Protein AF-C1L650-F1 (afdb_monomer_lite)

Structure (mmCIF, N/CA/C/O backbone):
data_AF-C1L650-F1
#
_entry.id   AF-C1L650-F1
#
loop_
_atom_site.group_PDB
_atom_site.id
_atom_site.type_symbol
_atom_site.label_atom_id
_atom_site.label_alt_id
_atom_site.label_comp_id
_atom_site.label_asym_id
_atom_site.label_entity_id
_atom_site.label_seq_id
_atom_site.pdbx_PDB_ins_code
_atom_site.Cartn_x
_atom_site.Cartn_y
_atom_site.Cartn_z
_atom_site.occupancy
_atom_site.B_iso_or_equiv
_atom_site.auth_seq_id
_atom_site.auth_comp_id
_atom_site.auth_asym_id
_atom_site.auth_atom_id
_atom_site.pdbx_PDB_model_num
ATOM 1 N N . MET A 1 1 ? 51.388 -20.136 22.135 1.00 43.75 1 MET A N 1
ATOM 2 C CA . MET A 1 1 ? 50.782 -19.420 20.993 1.00 43.75 1 MET A CA 1
ATOM 3 C C . MET A 1 1 ? 49.660 -18.563 21.553 1.00 43.75 1 MET A C 1
ATOM 5 O O . MET A 1 1 ? 48.606 -19.102 21.860 1.00 43.75 1 MET A O 1
ATOM 9 N N . SER A 1 2 ? 49.918 -17.281 21.829 1.00 46.81 2 SER A N 1
ATOM 10 C CA . SER A 1 2 ? 48.845 -16.361 22.216 1.00 46.81 2 SER A CA 1
ATOM 11 C C . SER A 1 2 ? 48.055 -16.043 20.956 1.00 46.81 2 SER A C 1
ATOM 13 O O . SER A 1 2 ? 48.602 -15.447 20.030 1.00 46.81 2 SER A O 1
ATOM 15 N N . PHE A 1 3 ? 46.805 -16.489 20.889 1.00 48.66 3 PHE A N 1
ATOM 16 C CA . PHE A 1 3 ? 45.894 -15.999 19.866 1.00 48.66 3 PHE A CA 1
ATOM 17 C C . PHE A 1 3 ? 45.718 -14.501 20.103 1.00 48.66 3 PHE A C 1
ATOM 19 O O . PHE A 1 3 ? 45.296 -14.086 21.181 1.00 48.66 3 PHE A O 1
ATOM 26 N N . ASP A 1 4 ? 46.158 -13.711 19.129 1.00 55.41 4 ASP A N 1
ATOM 27 C CA . ASP A 1 4 ? 46.124 -12.258 19.170 1.00 55.41 4 ASP A CA 1
ATOM 28 C C . ASP A 1 4 ? 44.661 -11.811 19.273 1.00 55.41 4 ASP A C 1
ATOM 30 O O . ASP A 1 4 ? 43.862 -11.989 18.350 1.00 55.41 4 ASP A O 1
ATOM 34 N N . SER A 1 5 ? 44.288 -11.297 20.445 1.00 59.75 5 SER A N 1
ATOM 35 C CA . SER A 1 5 ? 42.928 -10.861 20.759 1.00 59.75 5 SER A CA 1
ATOM 36 C C . SER A 1 5 ? 42.439 -9.772 19.805 1.00 59.75 5 SER A C 1
ATOM 38 O O . SER A 1 5 ? 41.233 -9.650 19.597 1.00 59.75 5 SER A O 1
ATOM 40 N N . SER A 1 6 ? 43.356 -9.031 19.174 1.00 58.75 6 SER A N 1
ATOM 41 C CA . SER A 1 6 ? 43.025 -8.014 18.178 1.00 58.75 6 SER A CA 1
ATOM 42 C C . SER A 1 6 ? 42.403 -8.615 16.914 1.00 58.75 6 SER A C 1
ATOM 44 O O . SER A 1 6 ? 41.398 -8.097 16.432 1.00 58.75 6 SER A O 1
ATOM 46 N N . VAL A 1 7 ? 42.915 -9.752 16.426 1.00 61.75 7 VAL A N 1
ATOM 47 C CA . VAL A 1 7 ? 42.401 -10.438 15.228 1.00 61.75 7 VAL A CA 1
ATOM 48 C C . VAL A 1 7 ? 40.950 -10.865 15.444 1.00 61.75 7 VAL A C 1
ATOM 50 O O . VAL A 1 7 ? 40.111 -10.646 14.577 1.00 61.75 7 VAL A O 1
ATOM 53 N N . ASN A 1 8 ? 40.626 -11.384 16.630 1.00 70.94 8 ASN A N 1
ATOM 54 C CA . ASN A 1 8 ? 39.266 -11.797 16.983 1.00 70.94 8 ASN A CA 1
ATOM 55 C C . ASN A 1 8 ? 38.284 -10.605 16.995 1.00 70.94 8 ASN A C 1
ATOM 57 O O . ASN A 1 8 ? 37.183 -10.695 16.459 1.00 70.94 8 ASN A O 1
ATOM 61 N N . VAL A 1 9 ? 38.716 -9.445 17.503 1.00 74.25 9 VAL A N 1
ATOM 62 C CA . VAL A 1 9 ? 37.899 -8.218 17.501 1.00 74.25 9 VAL A CA 1
ATOM 63 C C . VAL A 1 9 ? 37.612 -7.726 16.078 1.00 74.25 9 VAL A C 1
ATOM 65 O O . VAL A 1 9 ? 36.481 -7.331 15.798 1.00 74.25 9 VAL A O 1
ATOM 68 N N . TYR A 1 10 ? 38.582 -7.790 15.158 1.00 79.50 10 TYR A N 1
ATOM 69 C CA . TYR A 1 10 ? 38.353 -7.412 13.757 1.00 79.50 10 TYR A CA 1
ATOM 70 C C . TYR A 1 10 ? 37.353 -8.332 13.049 1.00 79.50 10 TYR A C 1
ATOM 72 O O . TYR A 1 10 ? 36.520 -7.833 12.296 1.00 79.50 10 TYR A O 1
ATOM 80 N N . TYR A 1 11 ? 37.392 -9.644 13.307 1.00 79.88 11 TYR A N 1
ATOM 81 C CA . TYR A 1 11 ? 36.415 -10.585 12.745 1.00 79.88 11 TYR A CA 1
ATOM 82 C C . TYR A 1 11 ? 34.999 -10.309 13.257 1.00 79.88 11 TYR A C 1
ATOM 84 O O . TYR A 1 11 ? 34.076 -10.197 12.454 1.00 79.88 11 TYR A O 1
ATOM 92 N N . VAL A 1 12 ? 34.835 -10.106 14.567 1.00 81.62 12 VAL A N 1
ATOM 93 C CA . VAL A 1 12 ? 33.528 -9.778 15.161 1.00 81.62 12 VAL A CA 1
ATOM 94 C C . VAL A 1 12 ? 32.996 -8.445 14.624 1.00 81.62 12 VAL A C 1
ATOM 96 O O . VAL A 1 12 ? 31.823 -8.342 14.275 1.00 81.62 12 VAL A O 1
ATOM 99 N N . LEU A 1 13 ? 33.851 -7.424 14.494 1.00 80.38 13 LEU A N 1
ATOM 100 C CA . LEU A 1 13 ? 33.462 -6.143 13.896 1.00 80.38 13 LEU A CA 1
ATOM 101 C C . LEU A 1 13 ? 33.077 -6.286 12.420 1.00 80.38 13 LEU A C 1
ATOM 103 O O . LEU A 1 13 ? 32.102 -5.672 11.995 1.00 80.38 13 LEU A O 1
ATOM 107 N N . ALA A 1 14 ? 33.800 -7.097 11.645 1.00 83.88 14 ALA A N 1
ATOM 108 C CA . ALA A 1 14 ? 33.469 -7.359 10.249 1.00 83.88 14 ALA A CA 1
ATOM 109 C C . ALA A 1 14 ? 32.124 -8.088 10.108 1.00 83.88 14 ALA A C 1
ATOM 111 O O . ALA A 1 14 ? 31.320 -7.691 9.270 1.00 83.88 14 ALA A O 1
ATOM 112 N N . GLU A 1 15 ? 31.833 -9.087 10.947 1.00 85.50 15 GLU A N 1
ATOM 113 C CA . GLU A 1 15 ? 30.530 -9.767 10.963 1.00 85.50 15 GLU A CA 1
ATOM 114 C C . GLU A 1 15 ? 29.395 -8.820 11.353 1.00 85.50 15 GLU A C 1
ATOM 116 O O . GLU A 1 15 ? 28.367 -8.799 10.681 1.00 85.50 15 GLU A O 1
ATOM 121 N N . ILE A 1 16 ? 29.594 -7.971 12.367 1.00 80.19 16 ILE A N 1
ATOM 122 C CA . ILE A 1 16 ? 28.613 -6.946 12.750 1.00 80.19 16 ILE A CA 1
ATOM 123 C C . ILE A 1 16 ? 28.384 -5.964 11.597 1.00 80.19 16 ILE A C 1
ATOM 125 O O . ILE A 1 16 ? 27.239 -5.650 11.288 1.00 80.19 16 ILE A O 1
ATOM 129 N N . ILE A 1 17 ? 29.441 -5.500 10.924 1.00 80.25 17 ILE A N 1
ATOM 130 C CA . ILE A 1 17 ? 29.318 -4.603 9.767 1.00 80.25 17 ILE A CA 1
ATOM 131 C C . ILE A 1 17 ? 28.585 -5.301 8.618 1.00 80.25 17 ILE A C 1
ATOM 133 O O . ILE A 1 17 ? 27.694 -4.700 8.029 1.00 80.25 17 ILE A O 1
ATOM 137 N N . ILE A 1 18 ? 28.895 -6.565 8.322 1.00 74.56 18 ILE A N 1
ATOM 138 C CA . ILE A 1 18 ? 28.200 -7.347 7.290 1.00 74.56 18 ILE A CA 1
ATOM 139 C C . ILE A 1 18 ? 26.725 -7.532 7.660 1.00 74.56 18 ILE A C 1
ATOM 141 O O . ILE A 1 18 ? 25.868 -7.314 6.809 1.00 74.56 18 ILE A O 1
ATOM 145 N N . MET A 1 19 ? 26.407 -7.854 8.915 1.00 66.62 19 MET A N 1
ATOM 146 C CA . MET A 1 19 ? 25.027 -7.959 9.392 1.00 66.62 19 MET A CA 1
ATOM 147 C C . MET A 1 19 ? 24.292 -6.619 9.310 1.00 66.62 19 MET A C 1
ATOM 149 O O . MET A 1 19 ? 23.136 -6.593 8.903 1.00 66.62 19 MET A O 1
ATOM 153 N N . LEU A 1 20 ? 24.945 -5.503 9.647 1.00 61.06 20 LEU A N 1
ATOM 154 C CA . LEU A 1 20 ? 24.367 -4.162 9.528 1.00 61.06 20 LEU A CA 1
ATOM 155 C C . LEU A 1 20 ? 24.168 -3.750 8.063 1.00 61.06 20 LEU A C 1
ATOM 157 O O . LEU A 1 20 ? 23.146 -3.148 7.747 1.00 61.06 20 LEU A O 1
ATOM 161 N N . LEU A 1 21 ? 25.087 -4.111 7.163 1.00 61.69 21 LEU A N 1
ATOM 162 C CA . LEU A 1 21 ? 24.943 -3.902 5.718 1.00 61.69 21 LEU A CA 1
ATOM 163 C C . LEU A 1 21 ? 23.805 -4.756 5.141 1.00 61.69 21 LEU A C 1
ATOM 165 O O . LEU A 1 21 ? 22.991 -4.253 4.374 1.00 61.69 21 LEU A O 1
ATOM 169 N N . GLN A 1 22 ? 23.702 -6.021 5.554 1.00 56.25 22 GLN A N 1
ATOM 170 C CA . GLN A 1 22 ? 22.605 -6.915 5.174 1.00 56.25 22 GLN A CA 1
ATOM 171 C C . GLN A 1 22 ? 21.261 -6.446 5.736 1.00 56.25 22 GLN A C 1
ATOM 173 O O . GLN A 1 22 ? 20.248 -6.576 5.061 1.00 56.25 22 GLN A O 1
ATOM 178 N N . LEU A 1 23 ? 21.240 -5.891 6.951 1.00 55.00 23 LEU A N 1
ATOM 179 C CA . LEU A 1 23 ? 20.04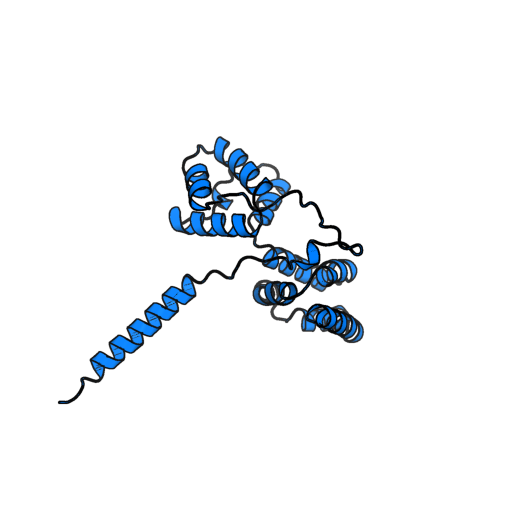4 -5.320 7.569 1.00 55.00 23 LEU A CA 1
ATOM 180 C C . LEU A 1 23 ? 19.620 -4.015 6.883 1.00 55.00 23 LEU A C 1
ATOM 182 O O . LEU A 1 23 ? 18.427 -3.787 6.720 1.00 55.00 23 LEU A O 1
ATOM 186 N N . TYR A 1 24 ? 20.579 -3.187 6.457 1.00 52.66 24 TYR A N 1
ATOM 187 C CA . TYR A 1 24 ? 20.323 -1.968 5.685 1.00 52.66 24 TYR A CA 1
ATOM 188 C C . TYR A 1 24 ? 19.725 -2.271 4.303 1.00 52.66 24 TYR A C 1
ATOM 190 O O . TYR A 1 24 ? 18.843 -1.548 3.851 1.00 52.66 24 TYR A O 1
ATOM 198 N N . ASP A 1 25 ? 20.161 -3.358 3.659 1.00 51.81 25 ASP A N 1
ATOM 199 C CA . ASP A 1 25 ? 19.624 -3.802 2.363 1.00 51.81 25 ASP A CA 1
ATOM 200 C C . ASP A 1 25 ? 18.342 -4.649 2.506 1.00 51.81 25 ASP A C 1
ATOM 202 O O . ASP A 1 25 ? 17.675 -4.957 1.517 1.00 51.81 25 ASP A O 1
ATOM 206 N N . LYS A 1 26 ? 17.961 -5.036 3.736 1.00 52.34 26 LYS A N 1
ATOM 207 C CA . LYS A 1 26 ? 16.772 -5.856 3.984 1.00 52.34 26 LYS A CA 1
ATOM 208 C C . LYS A 1 26 ? 15.519 -4.999 3.841 1.00 52.34 26 LYS A C 1
ATOM 210 O O . LYS A 1 26 ? 15.041 -4.388 4.795 1.00 52.34 26 LYS A O 1
ATOM 215 N N . GLN A 1 27 ? 14.988 -4.984 2.623 1.00 59.47 27 GLN A N 1
ATOM 216 C CA . GLN A 1 27 ? 13.684 -4.419 2.305 1.00 59.47 27 GLN A CA 1
ATOM 217 C C . GLN A 1 27 ? 12.640 -4.965 3.291 1.00 59.47 27 GLN A C 1
ATOM 219 O O . GLN A 1 27 ? 12.578 -6.175 3.534 1.00 59.47 27 GLN A O 1
ATOM 224 N N . THR A 1 28 ? 11.806 -4.091 3.858 1.00 64.50 28 THR A N 1
ATOM 225 C CA . THR A 1 28 ? 10.534 -4.556 4.416 1.00 64.50 28 THR A CA 1
ATOM 226 C C . THR A 1 28 ? 9.784 -5.223 3.269 1.00 64.50 28 THR A C 1
ATOM 228 O O . THR A 1 28 ? 9.637 -4.582 2.223 1.00 64.50 28 THR A O 1
ATOM 231 N N . PRO A 1 29 ? 9.385 -6.501 3.397 1.00 74.69 29 PRO A N 1
ATOM 232 C CA . PRO A 1 29 ? 8.671 -7.167 2.321 1.00 74.69 29 PRO A CA 1
ATOM 233 C C . PRO A 1 29 ? 7.455 -6.314 1.942 1.00 74.69 29 PRO A C 1
ATOM 235 O O . PRO A 1 29 ? 6.821 -5.753 2.842 1.00 74.69 29 PRO A O 1
ATOM 238 N N . PRO A 1 30 ? 7.172 -6.153 0.638 1.00 85.06 30 PRO A N 1
ATOM 239 C CA . PRO A 1 30 ? 6.027 -5.367 0.218 1.00 85.06 30 PRO A CA 1
ATOM 240 C C . PRO A 1 30 ? 4.752 -5.978 0.786 1.00 85.06 30 PRO A C 1
ATOM 242 O O . PRO A 1 30 ? 4.684 -7.194 0.998 1.00 85.06 30 PRO A O 1
ATOM 245 N N . PHE A 1 31 ? 3.744 -5.137 0.986 1.00 92.56 31 PHE A N 1
ATOM 246 C CA . PHE A 1 31 ? 2.465 -5.589 1.499 1.00 92.56 31 PHE A CA 1
ATOM 247 C C . PHE A 1 31 ? 1.893 -6.715 0.627 1.00 92.56 31 PHE A C 1
ATOM 249 O O . PHE A 1 31 ? 1.675 -6.550 -0.579 1.00 92.56 31 PHE A O 1
ATOM 256 N N . SER A 1 32 ? 1.644 -7.864 1.247 1.00 90.94 32 SER A N 1
ATOM 257 C CA . SER A 1 32 ? 1.064 -9.034 0.601 1.00 90.94 32 SER A CA 1
ATOM 258 C C . SER A 1 32 ? -0.360 -9.229 1.082 1.00 90.94 32 SER A C 1
ATOM 260 O O . SER A 1 32 ? -0.595 -9.404 2.281 1.00 90.94 32 SER A O 1
ATOM 262 N N . ARG A 1 33 ? -1.297 -9.268 0.128 1.00 91.75 33 ARG A N 1
ATOM 263 C CA . ARG A 1 33 ? -2.679 -9.642 0.416 1.00 91.75 33 ARG A CA 1
ATOM 264 C C . ARG A 1 33 ? -2.772 -11.121 0.784 1.00 91.75 33 ARG A C 1
ATOM 266 O O . ARG A 1 33 ? -2.095 -11.955 0.178 1.00 91.75 33 ARG A O 1
ATOM 273 N N . SER A 1 34 ? -3.632 -11.450 1.741 1.00 91.06 34 SER A N 1
ATOM 274 C CA . SER A 1 34 ? -3.997 -12.831 2.054 1.00 91.06 34 SER A CA 1
ATOM 275 C C . SER A 1 34 ? -4.690 -13.493 0.861 1.00 91.06 34 SER A C 1
ATOM 277 O O . SER A 1 34 ? -5.515 -12.881 0.182 1.00 91.06 34 SER A O 1
ATOM 279 N N . THR A 1 35 ? -4.403 -14.774 0.627 1.00 88.69 35 THR A N 1
ATOM 280 C CA . THR A 1 35 ? -5.059 -15.563 -0.431 1.00 88.69 35 THR A CA 1
ATOM 281 C C . THR A 1 35 ? -6.547 -15.782 -0.170 1.00 88.69 35 THR A C 1
ATOM 283 O O . THR A 1 35 ? -7.292 -16.054 -1.109 1.00 88.69 35 THR A O 1
ATOM 286 N N . LEU A 1 36 ? -6.994 -15.611 1.078 1.00 87.75 36 LEU A N 1
ATOM 287 C CA . LEU A 1 36 ? -8.403 -15.700 1.463 1.00 87.75 36 LEU A CA 1
ATOM 288 C C . LEU A 1 36 ? -9.257 -14.607 0.809 1.00 87.75 36 LEU A C 1
ATOM 290 O O . LEU A 1 36 ? -10.439 -14.826 0.567 1.00 87.75 36 LEU A O 1
ATOM 294 N N . HIS A 1 37 ? -8.649 -13.480 0.425 1.00 90.69 37 HIS A N 1
ATOM 295 C CA . HIS A 1 37 ? -9.326 -12.424 -0.335 1.00 90.69 37 HIS A CA 1
ATOM 296 C C . HIS A 1 37 ? -9.678 -12.825 -1.762 1.00 90.69 37 HIS A C 1
ATOM 298 O O . HIS A 1 37 ? -10.473 -12.148 -2.403 1.00 90.69 37 HIS A O 1
ATOM 304 N N . ASN A 1 38 ? -9.091 -13.904 -2.283 1.00 91.06 38 ASN A N 1
ATOM 305 C CA . ASN A 1 38 ? -9.268 -14.286 -3.679 1.00 91.06 38 ASN A CA 1
ATOM 306 C C . ASN A 1 38 ? -10.547 -15.087 -3.920 1.00 91.06 38 ASN A C 1
ATOM 308 O O . ASN A 1 38 ? -10.845 -15.363 -5.074 1.00 91.06 38 ASN A O 1
ATOM 312 N N . ILE A 1 39 ? -11.282 -15.489 -2.880 1.00 91.88 39 ILE A N 1
ATOM 313 C CA . ILE A 1 39 ? -12.421 -16.404 -2.993 1.00 91.88 39 ILE A CA 1
ATOM 314 C C . ILE A 1 39 ? -13.641 -15.786 -2.303 1.00 91.88 39 ILE A C 1
ATOM 316 O O . ILE A 1 39 ? -13.536 -15.220 -1.217 1.00 91.88 39 ILE A O 1
ATOM 320 N N . ASN A 1 40 ? -14.811 -15.884 -2.930 1.00 91.19 40 ASN A N 1
ATOM 321 C CA . ASN A 1 40 ? -16.068 -15.435 -2.338 1.00 91.19 40 ASN A CA 1
ATOM 322 C C . ASN A 1 40 ? -16.698 -16.506 -1.422 1.00 91.19 40 ASN A C 1
ATOM 324 O O . ASN A 1 40 ? -16.197 -17.620 -1.274 1.00 91.19 40 ASN A O 1
ATOM 328 N N . THR A 1 41 ? -17.851 -16.200 -0.825 1.00 90.12 41 THR A N 1
ATOM 329 C CA . THR A 1 41 ? -18.555 -17.118 0.091 1.00 90.12 41 THR A CA 1
ATOM 330 C C . THR A 1 41 ? -19.048 -18.415 -0.560 1.00 90.12 41 THR A C 1
ATOM 332 O O . THR A 1 41 ? -19.382 -19.360 0.146 1.00 90.12 41 THR A O 1
ATOM 335 N N . GLU A 1 42 ? -19.112 -18.469 -1.890 1.00 94.19 42 GLU A N 1
ATOM 336 C CA . GLU A 1 42 ? -19.530 -19.642 -2.666 1.00 94.19 42 GLU A CA 1
ATOM 337 C C . GLU A 1 42 ? -18.335 -20.483 -3.145 1.00 94.19 42 GLU A C 1
ATOM 339 O O . GLU A 1 42 ? -18.520 -21.497 -3.817 1.00 94.19 42 GLU A O 1
ATOM 344 N N . GLY A 1 43 ? -17.103 -20.086 -2.810 1.00 91.75 43 GLY A N 1
ATOM 345 C CA . GLY A 1 43 ? -15.895 -20.765 -3.278 1.00 91.75 43 GLY A CA 1
ATOM 346 C C . GLY A 1 43 ? -15.445 -20.344 -4.682 1.00 91.75 43 GLY A C 1
ATOM 347 O O . GLY A 1 43 ? -14.555 -20.978 -5.249 1.00 91.75 43 GLY A O 1
ATOM 348 N N . ILE A 1 44 ? -16.037 -19.295 -5.259 1.00 94.38 44 ILE A N 1
ATOM 349 C CA . ILE A 1 44 ? -15.688 -18.786 -6.590 1.00 94.38 44 ILE A CA 1
ATOM 350 C C . ILE A 1 44 ? -14.537 -17.787 -6.461 1.00 94.38 44 ILE A C 1
ATOM 352 O O . ILE A 1 44 ? -14.572 -16.896 -5.611 1.00 94.38 44 ILE A O 1
ATOM 356 N N . LEU A 1 45 ? -13.523 -17.933 -7.319 1.00 94.12 45 LEU A N 1
ATOM 357 C CA . LEU A 1 45 ? -12.396 -17.007 -7.384 1.00 94.12 45 LEU A CA 1
ATOM 358 C C . LEU A 1 45 ? -12.845 -15.640 -7.914 1.00 94.12 45 LEU A C 1
ATOM 360 O O . LEU A 1 45 ? -13.516 -15.559 -8.942 1.00 94.12 45 LEU A O 1
ATOM 364 N N . TYR A 1 46 ? -12.436 -14.570 -7.241 1.00 93.00 46 TYR A N 1
ATOM 365 C CA . TYR A 1 46 ? -12.562 -13.219 -7.769 1.00 93.00 46 TYR A CA 1
ATOM 366 C C . TYR A 1 46 ? -11.621 -13.010 -8.960 1.00 93.00 46 TYR A C 1
ATOM 368 O O . TYR A 1 46 ? -10.523 -13.565 -9.013 1.00 93.00 46 TYR A O 1
ATOM 376 N N . GLU A 1 47 ? -12.045 -12.158 -9.893 1.00 93.44 47 GLU A N 1
ATOM 377 C CA . GLU A 1 47 ? -11.267 -11.765 -11.068 1.00 93.44 47 GLU A CA 1
ATOM 378 C C . GLU A 1 47 ? -10.674 -10.359 -10.861 1.00 93.44 47 GLU A C 1
ATOM 380 O O . GLU A 1 47 ? -11.345 -9.355 -11.117 1.00 93.44 47 GLU A O 1
ATOM 385 N N . PRO A 1 48 ? -9.432 -10.244 -10.357 1.00 92.12 48 PRO A N 1
ATOM 386 C CA . PRO A 1 48 ? -8.774 -8.951 -10.209 1.00 92.12 48 PRO A CA 1
ATOM 387 C C . PRO A 1 48 ? -8.446 -8.330 -11.573 1.00 92.12 48 PRO A C 1
ATOM 389 O O . PRO A 1 48 ? -8.076 -9.014 -12.526 1.00 92.12 48 PRO A O 1
ATOM 392 N N . THR A 1 49 ? -8.510 -7.001 -11.650 1.00 93.00 49 THR A N 1
ATOM 393 C CA . THR A 1 49 ? -8.173 -6.242 -12.868 1.00 93.00 49 THR A CA 1
ATOM 394 C C . THR A 1 49 ? -6.669 -6.082 -13.083 1.00 93.00 49 THR A C 1
ATOM 396 O O . THR A 1 49 ? -6.226 -5.860 -14.207 1.00 93.00 49 THR A O 1
ATOM 399 N N . VAL A 1 50 ? -5.880 -6.206 -12.013 1.00 92.81 50 VAL A N 1
ATOM 400 C CA . VAL A 1 50 ? -4.416 -6.173 -12.041 1.00 92.81 50 VAL A CA 1
ATOM 401 C C . VAL A 1 50 ? -3.901 -7.451 -11.395 1.00 92.81 50 VAL A C 1
ATOM 403 O O . VAL A 1 50 ? -4.148 -7.706 -10.218 1.00 92.81 50 VAL A O 1
ATOM 406 N N . VAL A 1 51 ? -3.167 -8.240 -12.171 1.00 91.31 51 VAL A N 1
ATOM 407 C CA . VAL A 1 51 ? -2.530 -9.491 -11.743 1.00 91.31 51 VAL A CA 1
ATOM 408 C C . VAL A 1 51 ? -1.026 -9.402 -11.942 1.00 91.31 51 VAL A C 1
ATOM 410 O O . VAL A 1 51 ? -0.549 -8.587 -12.732 1.00 91.31 51 VAL A O 1
ATOM 413 N N . SER A 1 52 ? -0.275 -10.253 -11.241 1.00 90.19 52 SER A N 1
ATOM 414 C CA . SER A 1 52 ? 1.165 -10.380 -11.464 1.00 90.19 52 SER A CA 1
ATOM 415 C C . SER A 1 52 ? 1.456 -10.668 -12.935 1.00 90.19 52 SER A C 1
ATOM 417 O O . SER A 1 52 ? 0.841 -11.544 -13.550 1.00 90.19 52 SER A O 1
ATOM 419 N N . SER A 1 53 ? 2.400 -9.924 -13.502 1.00 87.56 53 SER A N 1
ATOM 420 C CA . SER A 1 53 ? 2.750 -10.033 -14.915 1.00 87.56 53 SER A CA 1
ATOM 421 C C . SER A 1 53 ? 3.634 -11.268 -15.148 1.00 87.56 53 SER A C 1
ATOM 423 O O . SER A 1 53 ? 4.687 -11.393 -14.513 1.00 87.56 53 SER A O 1
ATOM 425 N N . PRO A 1 54 ? 3.274 -12.186 -16.067 1.00 89.50 54 PRO A N 1
ATOM 426 C CA . PRO A 1 54 ? 4.126 -13.327 -16.389 1.00 89.50 54 PRO A CA 1
ATOM 427 C C . PRO A 1 54 ? 5.511 -12.869 -16.859 1.00 89.50 54 PRO A C 1
ATOM 429 O O . PRO A 1 54 ? 5.628 -12.079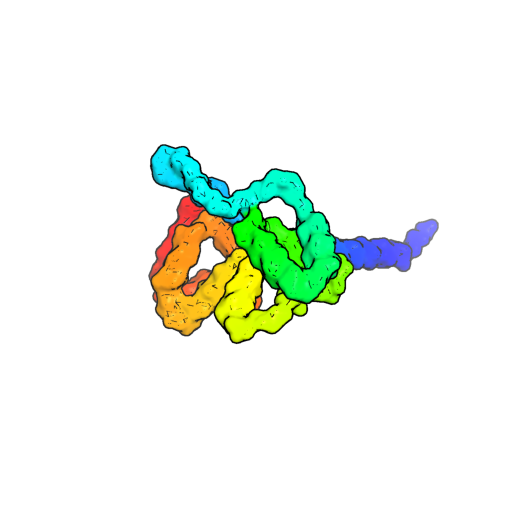 -17.794 1.00 89.50 54 PRO A O 1
ATOM 432 N N . GLY A 1 55 ? 6.569 -13.365 -16.212 1.00 88.81 55 GLY A N 1
ATOM 433 C CA . GLY A 1 55 ? 7.945 -12.982 -16.544 1.00 88.81 55 GLY A CA 1
ATOM 434 C C . GLY A 1 55 ? 8.323 -11.553 -16.140 1.00 88.81 55 GLY A C 1
ATOM 435 O O . GLY A 1 55 ? 9.220 -10.970 -16.749 1.00 88.81 55 GLY A O 1
ATOM 436 N N . PHE A 1 56 ? 7.645 -10.978 -15.141 1.00 92.19 56 PHE A N 1
ATOM 437 C CA . PHE A 1 56 ? 8.009 -9.686 -14.565 1.00 92.19 56 PHE A CA 1
ATOM 438 C C . PHE A 1 56 ? 9.499 -9.615 -14.180 1.00 92.19 56 PHE A C 1
ATOM 440 O O . PHE A 1 56 ? 10.037 -10.510 -13.530 1.00 92.19 56 PHE A O 1
ATOM 447 N N . SER A 1 57 ? 10.144 -8.509 -14.557 1.00 93.25 57 SER A N 1
ATOM 448 C CA . SER A 1 57 ? 11.465 -8.094 -14.079 1.00 93.25 57 SER A CA 1
ATOM 449 C C . SER A 1 57 ? 11.415 -6.593 -13.841 1.00 93.25 57 SER A C 1
ATOM 451 O O . SER A 1 57 ? 11.166 -5.810 -14.764 1.00 93.25 57 SER A O 1
ATOM 453 N N . SER A 1 58 ? 11.658 -6.195 -12.597 1.00 92.75 58 SER A N 1
ATOM 454 C CA . SER A 1 58 ? 11.700 -4.788 -12.219 1.00 92.75 58 SER A CA 1
ATOM 455 C C . SER A 1 58 ? 12.874 -4.073 -12.880 1.00 92.75 58 SER A C 1
ATOM 457 O O . SER A 1 58 ? 12.736 -2.909 -13.236 1.00 92.75 58 SER A O 1
ATOM 459 N N . GLU A 1 59 ? 13.992 -4.755 -13.138 1.00 92.31 59 GLU A N 1
ATOM 460 C CA . GLU A 1 59 ? 15.137 -4.194 -13.862 1.00 92.31 59 GLU A CA 1
ATOM 461 C C . GLU A 1 59 ? 14.732 -3.731 -15.264 1.00 92.31 59 GLU A C 1
ATOM 463 O O . GLU A 1 59 ? 15.058 -2.611 -15.656 1.00 92.31 59 GLU A O 1
ATOM 468 N N . ASN A 1 60 ? 13.974 -4.548 -16.003 1.00 92.25 60 ASN A N 1
ATOM 469 C CA . ASN A 1 60 ? 13.512 -4.192 -17.345 1.00 92.25 60 ASN A CA 1
ATOM 470 C C . ASN A 1 60 ? 12.640 -2.931 -17.340 1.00 92.25 60 ASN A C 1
ATOM 472 O O . ASN A 1 60 ? 12.812 -2.065 -18.202 1.00 92.25 60 ASN A O 1
ATOM 476 N N . ASP A 1 61 ? 11.712 -2.820 -16.389 1.00 92.69 61 ASP A N 1
ATOM 477 C CA . ASP A 1 61 ? 10.860 -1.635 -16.261 1.00 92.69 61 ASP A CA 1
ATOM 478 C C . ASP A 1 61 ? 11.688 -0.409 -15.832 1.00 92.69 61 ASP A C 1
ATOM 480 O O . ASP A 1 61 ? 11.559 0.660 -16.431 1.00 92.69 61 ASP A O 1
ATOM 484 N N . VAL A 1 62 ? 12.621 -0.569 -14.888 1.00 93.25 62 VAL A N 1
ATOM 485 C CA . VAL A 1 62 ? 13.522 0.501 -14.430 1.00 93.25 62 VAL A CA 1
ATOM 486 C C . VAL A 1 62 ? 14.415 1.024 -15.559 1.00 93.25 62 VAL A C 1
ATOM 488 O O . VAL A 1 62 ? 14.505 2.239 -15.744 1.00 93.25 62 VAL A O 1
ATOM 491 N N . TYR A 1 63 ? 15.031 0.145 -16.356 1.00 91.00 63 TYR A N 1
ATOM 492 C CA . TYR A 1 63 ? 15.858 0.552 -17.498 1.00 91.00 63 TYR A CA 1
ATOM 493 C C . TYR A 1 63 ? 15.048 1.274 -18.575 1.00 91.00 63 TYR A C 1
ATOM 495 O O . TYR A 1 63 ? 15.528 2.257 -19.143 1.00 91.00 63 TYR A O 1
ATOM 503 N N . LYS A 1 64 ? 13.821 0.814 -18.851 1.00 89.44 64 LYS A N 1
ATOM 504 C CA . LYS A 1 64 ? 12.927 1.480 -19.808 1.00 89.44 64 LYS A CA 1
ATOM 505 C C . LYS A 1 64 ? 12.587 2.892 -19.342 1.00 89.44 64 LYS A C 1
ATOM 507 O O . LYS A 1 64 ? 12.780 3.829 -20.106 1.00 89.44 64 LYS A O 1
ATOM 512 N N . ILE A 1 65 ? 12.148 3.048 -18.092 1.00 90.31 65 ILE A N 1
ATOM 513 C CA . ILE A 1 65 ? 11.772 4.356 -17.532 1.00 90.31 65 ILE A CA 1
ATOM 514 C C . ILE A 1 65 ? 12.989 5.291 -17.462 1.00 90.31 65 ILE A C 1
ATOM 516 O O . ILE A 1 65 ? 12.903 6.461 -17.831 1.00 90.31 65 ILE A O 1
ATOM 520 N N . GLY A 1 66 ? 14.145 4.789 -17.022 1.00 87.62 66 GLY A N 1
ATOM 521 C CA . GLY A 1 66 ? 15.343 5.605 -16.828 1.00 87.62 66 GLY A CA 1
ATOM 522 C C . GLY A 1 66 ? 15.908 6.217 -18.113 1.00 87.62 66 GLY A C 1
ATOM 523 O O . GLY A 1 66 ? 16.407 7.344 -18.074 1.00 87.62 66 GLY A O 1
ATOM 524 N N . ASN A 1 67 ? 15.782 5.511 -19.242 1.00 86.75 67 ASN A N 1
ATOM 525 C CA . ASN A 1 67 ? 16.366 5.895 -20.533 1.00 86.75 67 ASN A CA 1
ATOM 526 C C . ASN A 1 67 ? 15.434 6.716 -21.447 1.00 86.75 67 ASN A C 1
ATOM 528 O O . ASN A 1 67 ? 15.854 7.110 -22.533 1.00 86.75 67 ASN A O 1
ATOM 532 N N . MET A 1 68 ? 14.187 6.965 -21.043 1.00 87.31 68 MET A N 1
ATOM 533 C CA . MET A 1 68 ? 13.212 7.732 -21.832 1.00 87.31 68 MET A CA 1
ATOM 534 C C . MET A 1 68 ? 13.416 9.249 -21.731 1.00 87.31 68 MET A C 1
ATOM 536 O O . MET A 1 68 ? 14.031 9.753 -20.784 1.00 87.31 68 MET A O 1
ATOM 540 N N . THR A 1 69 ? 12.866 9.994 -22.695 1.00 81.75 69 THR A N 1
ATOM 541 C CA . THR A 1 69 ? 12.757 11.455 -22.585 1.00 81.75 69 THR A CA 1
ATOM 542 C C . THR A 1 69 ? 11.734 11.845 -21.518 1.00 81.75 69 THR A C 1
ATOM 544 O O . THR A 1 69 ? 10.934 11.032 -21.062 1.00 81.75 69 THR A O 1
ATOM 547 N N . ARG A 1 70 ? 11.761 13.109 -21.091 1.00 76.38 70 ARG A N 1
ATOM 548 C CA . ARG A 1 70 ? 10.919 13.602 -19.997 1.00 76.38 70 ARG A CA 1
ATOM 549 C C . ARG A 1 70 ? 9.416 13.373 -20.237 1.00 76.38 70 ARG A C 1
ATOM 551 O O . ARG A 1 70 ? 8.745 12.885 -19.335 1.00 76.38 70 ARG A O 1
ATOM 558 N N . ASP A 1 71 ? 8.918 13.663 -21.438 1.00 75.06 71 ASP A N 1
ATOM 559 C CA . ASP A 1 71 ? 7.490 13.523 -21.763 1.00 75.06 71 ASP A CA 1
ATOM 560 C C . ASP A 1 71 ? 7.066 12.046 -21.846 1.00 75.06 71 ASP A C 1
ATOM 562 O O . ASP A 1 71 ? 6.037 11.660 -21.298 1.00 75.06 71 ASP A O 1
ATOM 566 N N . GLU A 1 72 ? 7.910 11.187 -22.426 1.00 82.62 72 GLU A N 1
ATOM 567 C CA . GLU A 1 72 ? 7.668 9.738 -22.524 1.00 82.62 72 GLU A CA 1
ATOM 568 C C . GLU A 1 72 ? 7.632 9.047 -21.151 1.00 82.62 72 GLU A C 1
ATOM 570 O O . GLU A 1 72 ? 6.917 8.058 -20.965 1.00 82.62 72 GLU A O 1
ATOM 575 N N . LYS A 1 73 ? 8.386 9.563 -20.170 1.00 83.75 73 LYS A N 1
ATOM 576 C CA . LYS A 1 73 ? 8.431 8.988 -18.819 1.00 83.75 73 LYS A CA 1
ATOM 577 C C . LYS A 1 73 ? 7.091 9.055 -18.106 1.00 83.75 73 LYS A C 1
ATOM 579 O O . LYS A 1 73 ? 6.761 8.100 -17.410 1.00 83.75 73 LYS A O 1
ATOM 584 N N . ASN A 1 74 ? 6.333 10.140 -18.256 1.00 80.25 74 ASN A N 1
ATOM 585 C CA . ASN A 1 74 ? 5.048 10.289 -17.571 1.00 80.25 74 ASN A CA 1
ATOM 586 C C . ASN A 1 74 ? 4.050 9.220 -18.038 1.00 80.25 74 ASN A C 1
ATOM 588 O O . ASN A 1 74 ? 3.491 8.497 -17.209 1.00 80.25 74 ASN A O 1
ATOM 592 N N . ASP A 1 75 ? 3.891 9.075 -19.354 1.00 83.06 75 ASP A N 1
ATOM 593 C CA . ASP A 1 75 ? 2.998 8.076 -19.946 1.00 83.06 75 ASP A CA 1
ATOM 594 C C . ASP A 1 75 ? 3.458 6.659 -19.604 1.00 83.06 75 ASP A C 1
ATOM 596 O O . ASP A 1 75 ? 2.653 5.819 -19.189 1.00 83.06 75 ASP A O 1
ATOM 600 N N . LYS A 1 76 ? 4.770 6.395 -19.698 1.00 86.69 76 LYS A N 1
ATOM 601 C CA . LYS A 1 76 ? 5.297 5.068 -19.385 1.00 86.69 76 LYS A CA 1
ATOM 602 C C . LYS A 1 76 ? 5.154 4.714 -17.913 1.00 86.69 76 LYS A C 1
ATOM 604 O O . LYS A 1 76 ? 4.821 3.574 -17.588 1.00 86.69 76 LYS A O 1
ATOM 609 N N . LEU A 1 77 ? 5.413 5.667 -17.021 1.00 87.94 77 LEU A N 1
ATOM 610 C CA . LEU A 1 77 ? 5.236 5.460 -15.593 1.00 87.94 77 LEU A CA 1
ATOM 611 C C . LEU A 1 77 ? 3.772 5.136 -15.306 1.00 87.94 77 LEU A C 1
ATOM 613 O O . LEU A 1 77 ? 3.508 4.145 -14.638 1.00 87.94 77 LEU A O 1
ATOM 617 N N . LEU A 1 78 ? 2.825 5.891 -15.865 1.00 88.12 78 LEU A N 1
ATOM 618 C CA . LEU A 1 78 ? 1.402 5.617 -15.680 1.00 88.12 78 LEU A CA 1
ATOM 619 C C . LEU A 1 78 ? 1.007 4.222 -16.196 1.00 88.12 78 LEU A C 1
ATOM 621 O O . LEU A 1 78 ? 0.324 3.487 -15.486 1.00 88.12 78 LEU A O 1
ATOM 625 N N . GLU A 1 79 ? 1.489 3.816 -17.374 1.00 89.44 79 GLU A N 1
ATOM 626 C CA . GLU A 1 79 ? 1.280 2.465 -17.916 1.00 89.44 79 GLU A CA 1
ATOM 627 C C . GLU A 1 79 ? 1.778 1.381 -16.944 1.00 89.44 79 GLU A C 1
ATOM 629 O O . GLU A 1 79 ? 1.076 0.404 -16.670 1.00 89.44 79 GLU A O 1
ATOM 634 N N . VAL A 1 80 ? 2.975 1.563 -16.380 1.00 90.12 80 VAL A N 1
ATOM 635 C CA . VAL A 1 80 ? 3.556 0.643 -15.394 1.00 90.12 80 VAL A CA 1
ATOM 636 C C . VAL A 1 80 ? 2.728 0.626 -14.107 1.00 90.12 80 VAL A C 1
ATOM 638 O O . VAL A 1 80 ? 2.416 -0.447 -13.598 1.00 90.12 80 VAL A O 1
ATOM 641 N N . LEU A 1 81 ? 2.308 1.784 -13.592 1.00 90.38 81 LEU A N 1
ATOM 642 C CA . LEU A 1 81 ? 1.507 1.863 -12.366 1.00 90.38 81 LEU A CA 1
ATOM 643 C C . LEU A 1 81 ? 0.157 1.156 -12.507 1.00 90.38 81 LEU A C 1
ATOM 645 O O . LEU A 1 81 ? -0.271 0.476 -11.576 1.00 90.38 81 LEU A O 1
ATOM 649 N N . LEU A 1 82 ? -0.493 1.301 -13.663 1.00 92.19 82 LEU A N 1
ATOM 650 C CA . LEU A 1 82 ? -1.816 0.735 -13.931 1.00 92.19 82 LEU A CA 1
ATOM 651 C C . LEU A 1 82 ? -1.787 -0.758 -14.296 1.00 92.19 82 LEU A C 1
ATOM 653 O O . LEU A 1 82 ? -2.835 -1.395 -14.281 1.00 92.19 82 LEU A O 1
ATOM 657 N N . SER A 1 83 ? -0.616 -1.324 -14.610 1.00 92.69 83 SER A N 1
ATOM 658 C CA . SER A 1 83 ? -0.474 -2.722 -15.060 1.00 92.69 83 SER A CA 1
ATOM 659 C C . SER A 1 83 ? 0.371 -3.612 -14.145 1.00 92.69 83 SER A C 1
ATOM 661 O O . SER A 1 83 ? 0.561 -4.790 -14.445 1.00 92.69 83 SER A O 1
ATOM 663 N N . ARG A 1 84 ? 0.903 -3.072 -13.045 1.00 94.50 84 ARG A N 1
ATOM 664 C CA . ARG A 1 84 ? 1.714 -3.813 -12.070 1.00 94.50 84 ARG A CA 1
ATOM 665 C C . ARG A 1 84 ? 1.023 -3.856 -10.721 1.00 94.50 84 ARG A C 1
ATOM 667 O O . ARG A 1 84 ? 0.458 -2.857 -10.273 1.00 94.50 84 ARG A O 1
ATOM 674 N N . THR A 1 85 ? 1.120 -4.990 -10.043 1.00 94.94 85 THR A N 1
ATOM 675 C CA . THR A 1 85 ? 0.698 -5.153 -8.644 1.00 94.94 85 THR A CA 1
ATOM 676 C C . THR A 1 85 ? 1.519 -4.250 -7.715 1.00 94.94 85 THR A C 1
ATOM 678 O O . THR A 1 85 ? 2.622 -3.829 -8.063 1.00 94.94 85 THR A O 1
ATOM 681 N N . ASN A 1 86 ? 1.022 -3.945 -6.509 1.00 94.94 86 ASN A N 1
ATOM 682 C CA . ASN A 1 86 ? 1.773 -3.096 -5.574 1.00 94.94 86 ASN A CA 1
ATOM 683 C C . ASN A 1 86 ? 3.154 -3.686 -5.237 1.00 94.94 86 ASN A C 1
ATOM 685 O O . ASN A 1 86 ? 4.132 -2.947 -5.264 1.00 94.94 86 ASN A O 1
ATOM 689 N N . ALA A 1 87 ? 3.253 -5.006 -5.042 1.00 93.00 87 ALA A N 1
ATOM 690 C CA . ALA A 1 87 ? 4.522 -5.690 -4.796 1.00 93.00 87 ALA A CA 1
ATOM 691 C C . ALA A 1 87 ? 5.532 -5.511 -5.946 1.00 93.00 87 ALA A C 1
ATOM 693 O O . ALA A 1 87 ? 6.696 -5.179 -5.714 1.00 93.00 87 ALA A O 1
ATOM 694 N N . GLU A 1 88 ? 5.087 -5.652 -7.197 1.00 95.25 88 GLU A N 1
ATOM 695 C CA . GLU A 1 88 ? 5.923 -5.389 -8.376 1.00 95.25 88 GLU A CA 1
ATOM 696 C C . GLU A 1 88 ? 6.352 -3.914 -8.441 1.00 95.25 88 GLU A C 1
ATOM 698 O O . GLU A 1 88 ? 7.520 -3.617 -8.704 1.00 95.25 88 GLU A O 1
ATOM 703 N N . ARG A 1 89 ? 5.445 -2.977 -8.130 1.00 95.50 89 ARG A N 1
ATOM 704 C CA . ARG A 1 89 ? 5.765 -1.540 -8.068 1.00 95.50 89 ARG A CA 1
ATOM 705 C C . ARG A 1 89 ? 6.788 -1.225 -6.978 1.00 95.50 89 ARG A C 1
ATOM 707 O O . ARG A 1 89 ? 7.699 -0.447 -7.241 1.00 95.50 89 ARG A O 1
ATOM 714 N N . GLN A 1 90 ? 6.712 -1.864 -5.811 1.00 94.88 90 GLN A N 1
ATOM 715 C CA . GLN A 1 90 ? 7.723 -1.706 -4.760 1.00 94.88 90 GLN A CA 1
ATOM 716 C C . GLN A 1 90 ? 9.097 -2.231 -5.198 1.00 94.88 90 GLN A C 1
ATOM 718 O O . GLN A 1 90 ? 10.116 -1.596 -4.918 1.00 94.88 90 GLN A O 1
ATOM 723 N N . SER A 1 91 ? 9.144 -3.340 -5.947 1.00 93.56 91 SER A N 1
ATOM 724 C CA . SER A 1 91 ? 10.395 -3.827 -6.545 1.00 93.56 91 SER A CA 1
ATOM 725 C C . SER A 1 91 ? 10.971 -2.824 -7.556 1.00 93.56 91 SER A C 1
ATOM 727 O O . SER A 1 91 ? 12.169 -2.544 -7.528 1.00 93.56 91 SER A O 1
ATOM 729 N N . ILE A 1 92 ? 10.124 -2.214 -8.396 1.00 94.00 92 ILE A N 1
ATOM 730 C CA . ILE A 1 92 ? 10.531 -1.150 -9.332 1.00 94.00 92 ILE A CA 1
ATOM 731 C C . ILE A 1 92 ? 11.064 0.072 -8.580 1.00 94.00 92 ILE A C 1
ATOM 733 O O . ILE A 1 92 ? 12.147 0.546 -8.909 1.00 94.00 92 ILE A O 1
ATOM 737 N N . VAL A 1 93 ? 10.347 0.574 -7.569 1.00 93.19 93 VAL A N 1
ATOM 738 C CA . VAL A 1 93 ? 10.766 1.736 -6.763 1.00 93.19 93 VAL A CA 1
ATOM 739 C C . VAL A 1 93 ? 12.143 1.501 -6.144 1.00 93.19 93 VAL A C 1
ATOM 741 O O . VAL A 1 93 ? 13.025 2.355 -6.265 1.00 93.19 93 VAL A O 1
ATOM 744 N N . HIS A 1 94 ? 12.347 0.330 -5.536 1.00 91.62 94 HIS A N 1
ATOM 745 C CA . HIS A 1 94 ? 13.620 -0.042 -4.927 1.00 91.62 94 HIS A CA 1
ATOM 746 C C . HIS A 1 94 ? 14.749 -0.115 -5.963 1.00 91.62 94 HIS A C 1
ATOM 748 O O . HIS A 1 94 ? 15.781 0.543 -5.806 1.00 91.62 94 HIS A O 1
ATOM 754 N N . ASN A 1 95 ? 14.544 -0.855 -7.056 1.00 92.94 95 ASN A N 1
ATOM 755 C CA . ASN A 1 95 ? 15.559 -1.010 -8.095 1.00 92.94 95 ASN A CA 1
ATOM 756 C C . ASN A 1 95 ? 15.872 0.313 -8.807 1.00 92.94 95 ASN A C 1
ATOM 758 O O . ASN A 1 95 ? 17.030 0.564 -9.143 1.00 92.94 95 ASN A O 1
ATOM 762 N N . TYR A 1 96 ? 14.884 1.195 -8.976 1.00 92.69 96 TYR A N 1
ATOM 763 C CA . TYR A 1 96 ? 15.098 2.534 -9.521 1.00 92.69 96 TYR A CA 1
ATOM 764 C C . TYR A 1 96 ? 16.007 3.368 -8.619 1.00 92.69 96 TYR A C 1
ATOM 766 O O . TYR A 1 96 ? 16.996 3.935 -9.089 1.00 92.69 96 TYR A O 1
ATOM 774 N N . GLN A 1 97 ? 15.711 3.397 -7.315 1.00 90.69 97 GLN A N 1
ATOM 775 C CA . GLN A 1 97 ? 16.531 4.099 -6.331 1.00 90.69 97 GLN A CA 1
ATOM 776 C C . GLN A 1 97 ? 17.957 3.539 -6.304 1.00 90.69 97 GLN A C 1
ATOM 778 O O . GLN A 1 97 ? 18.909 4.313 -6.264 1.00 90.69 97 GLN A O 1
ATOM 783 N N . LYS A 1 98 ? 18.119 2.215 -6.376 1.00 90.38 98 LYS A N 1
ATOM 784 C CA . LYS A 1 98 ? 19.427 1.550 -6.387 1.00 90.38 98 LYS A CA 1
ATOM 785 C C . LYS A 1 98 ? 20.247 1.871 -7.640 1.00 90.38 98 LYS A C 1
ATOM 787 O O . LYS A 1 98 ? 21.440 2.136 -7.529 1.00 90.38 98 LYS A O 1
ATOM 792 N N . LEU A 1 99 ? 19.623 1.857 -8.821 1.00 92.12 99 LEU A N 1
ATOM 793 C CA . LEU A 1 99 ? 20.314 2.054 -10.101 1.00 92.12 99 LEU A CA 1
ATOM 794 C C . LEU A 1 99 ? 20.611 3.527 -10.412 1.00 92.12 99 LEU A C 1
ATOM 796 O O . LEU A 1 99 ? 21.678 3.831 -10.941 1.00 92.12 99 LEU A O 1
ATOM 800 N N . PHE A 1 100 ? 19.696 4.442 -10.082 1.00 89.12 100 PHE A N 1
ATOM 801 C CA . PHE A 1 100 ? 19.815 5.862 -10.436 1.00 89.12 100 PHE A CA 1
ATOM 802 C C . PHE A 1 100 ? 20.113 6.784 -9.248 1.00 89.12 100 PHE A C 1
ATOM 804 O O . PHE A 1 100 ? 20.273 7.990 -9.445 1.00 89.12 100 PHE A O 1
ATOM 811 N N . ASN A 1 101 ? 20.179 6.243 -8.027 1.00 89.81 101 ASN A N 1
ATOM 812 C CA . ASN A 1 101 ? 20.389 6.985 -6.780 1.00 89.81 101 ASN A CA 1
ATOM 813 C C . ASN A 1 101 ? 19.416 8.166 -6.590 1.00 89.81 101 ASN A C 1
ATOM 815 O O . ASN A 1 101 ? 19.776 9.224 -6.071 1.00 89.81 101 ASN A O 1
ATOM 819 N N . LYS A 1 102 ? 18.171 8.005 -7.049 1.00 88.25 102 LYS A N 1
ATOM 820 C CA . LYS A 1 102 ? 17.113 9.013 -6.939 1.00 88.25 102 LYS A CA 1
ATOM 821 C C . LYS A 1 102 ? 15.734 8.367 -6.949 1.00 88.25 102 LYS A C 1
ATOM 823 O O . LYS A 1 102 ? 15.541 7.319 -7.562 1.00 88.25 102 LYS A O 1
ATOM 828 N N . SER A 1 103 ? 14.769 9.040 -6.325 1.00 88.88 103 SER A N 1
ATOM 829 C CA . SER A 1 103 ? 13.388 8.567 -6.297 1.00 88.88 103 SER A CA 1
ATOM 830 C C . SER A 1 103 ? 12.762 8.664 -7.685 1.00 88.88 103 SER A C 1
ATOM 832 O O . SER A 1 103 ? 12.846 9.709 -8.335 1.00 88.88 103 SER A O 1
ATOM 834 N N . ILE A 1 104 ? 12.071 7.602 -8.103 1.00 89.31 104 ILE A N 1
ATOM 835 C CA . ILE A 1 104 ? 11.287 7.585 -9.344 1.00 89.31 104 ILE A CA 1
ATOM 836 C C . ILE A 1 104 ? 10.189 8.663 -9.351 1.00 89.31 104 ILE A C 1
ATOM 838 O O . ILE A 1 104 ? 9.831 9.167 -10.409 1.00 89.31 104 ILE A O 1
ATOM 842 N N . LEU A 1 105 ? 9.717 9.108 -8.179 1.00 85.31 105 LEU A N 1
ATOM 843 C CA . LEU A 1 105 ? 8.738 10.194 -8.061 1.00 85.31 105 LEU A CA 1
ATOM 844 C C . LEU A 1 105 ? 9.276 11.532 -8.601 1.00 85.31 105 LEU A C 1
ATOM 846 O O . LEU A 1 105 ? 8.504 12.368 -9.065 1.00 85.31 105 LEU A O 1
ATOM 850 N N . LEU A 1 106 ? 10.598 11.737 -8.560 1.00 83.81 106 LEU A N 1
ATOM 851 C CA . LEU A 1 106 ? 11.244 12.947 -9.079 1.00 83.81 106 LEU A CA 1
ATOM 852 C C . LEU A 1 106 ? 11.321 12.975 -10.613 1.00 83.81 106 LEU A C 1
ATOM 854 O O . LEU A 1 106 ? 11.662 14.013 -11.177 1.00 83.81 106 LEU A O 1
ATOM 858 N N . GLU A 1 107 ? 11.022 11.862 -11.288 1.00 77.88 107 GLU A N 1
ATOM 859 C CA . GLU A 1 107 ? 10.961 11.803 -12.755 1.00 77.88 107 GLU A CA 1
ATOM 860 C C . GLU A 1 107 ? 9.685 12.418 -13.319 1.00 77.88 107 GLU A C 1
ATOM 862 O O . GLU A 1 107 ? 9.641 12.769 -14.495 1.00 77.88 107 GLU A O 1
ATOM 867 N N . ILE A 1 108 ? 8.661 12.576 -12.481 1.00 74.69 108 ILE A N 1
ATOM 868 C CA . ILE A 1 108 ? 7.374 13.119 -12.887 1.00 74.69 108 ILE A CA 1
ATOM 869 C C . ILE A 1 108 ? 7.520 14.622 -13.088 1.00 74.69 108 ILE A C 1
ATOM 871 O O . ILE A 1 108 ? 7.590 15.399 -12.130 1.00 74.69 108 ILE A O 1
ATOM 875 N N . SER A 1 109 ? 7.566 15.047 -14.343 1.00 63.25 109 SER A N 1
ATOM 876 C CA . SER A 1 109 ? 7.614 16.459 -14.697 1.00 63.25 109 SER A CA 1
ATOM 877 C C . SER A 1 109 ? 6.221 17.042 -14.869 1.00 63.25 109 SER A C 1
ATOM 879 O O . SER A 1 109 ? 5.393 16.458 -15.565 1.00 63.25 109 SER A O 1
ATOM 881 N N . ASP A 1 110 ? 5.998 18.219 -14.281 1.00 62.59 110 ASP A N 1
ATOM 882 C CA . ASP A 1 110 ? 4.941 19.172 -14.652 1.00 62.59 110 ASP A CA 1
ATOM 883 C C . ASP A 1 110 ? 3.518 18.603 -14.767 1.00 62.59 110 ASP A C 1
ATOM 885 O O . ASP A 1 110 ? 2.705 19.044 -15.580 1.00 62.59 110 ASP A O 1
ATOM 889 N N . ILE A 1 111 ? 3.157 17.666 -13.886 1.00 64.94 111 ILE A N 1
ATOM 890 C CA . ILE A 1 111 ? 1.747 17.346 -13.671 1.00 64.94 111 ILE A CA 1
ATOM 891 C C . ILE A 1 111 ? 1.106 18.533 -12.942 1.00 64.94 111 ILE A C 1
ATOM 893 O O . ILE A 1 111 ? 1.133 18.633 -11.715 1.00 64.94 111 ILE A O 1
ATOM 897 N N . ASN A 1 112 ? 0.508 19.436 -13.723 1.00 66.50 112 ASN A N 1
ATOM 898 C CA . ASN A 1 112 ? -0.179 20.640 -13.239 1.00 66.50 112 ASN A CA 1
ATOM 899 C C . ASN A 1 112 ? -1.355 20.332 -12.292 1.00 66.50 112 ASN A C 1
ATOM 901 O O . ASN A 1 112 ? -1.835 21.208 -11.573 1.00 66.50 112 ASN A O 1
ATOM 905 N N . MET A 1 113 ? -1.824 19.083 -12.266 1.00 79.81 113 MET A N 1
ATOM 906 C CA . MET A 1 113 ? -2.927 18.639 -11.422 1.00 79.81 113 MET A CA 1
ATOM 907 C C . MET A 1 113 ? -2.401 17.993 -10.138 1.00 79.81 113 MET A C 1
ATOM 909 O O . MET A 1 113 ? -1.941 16.851 -10.141 1.00 79.81 113 MET A O 1
ATOM 913 N N . ARG A 1 114 ? -2.538 18.699 -9.007 1.00 82.75 114 ARG A N 1
ATOM 914 C CA . ARG A 1 114 ? -2.163 18.194 -7.670 1.00 82.75 114 ARG A CA 1
ATOM 915 C C . ARG A 1 114 ? -2.713 16.790 -7.385 1.00 82.75 114 ARG A C 1
ATOM 917 O O . ARG A 1 114 ? -2.006 15.979 -6.798 1.00 82.75 114 ARG A O 1
ATOM 924 N N . SER A 1 115 ? -3.947 16.506 -7.802 1.00 83.69 115 SER A N 1
ATOM 925 C CA . SER A 1 115 ? -4.596 15.202 -7.622 1.00 83.69 115 SER A CA 1
ATOM 926 C C . SER A 1 115 ? -3.853 14.068 -8.324 1.00 83.69 115 SER A C 1
ATOM 928 O O . SER A 1 115 ? -3.656 13.017 -7.731 1.00 83.69 115 SER A O 1
ATOM 930 N N . MET A 1 116 ? -3.385 14.288 -9.550 1.00 82.81 116 MET A N 1
ATOM 931 C CA . MET A 1 116 ? -2.656 13.277 -10.314 1.00 82.81 116 MET A CA 1
ATOM 932 C C . MET A 1 116 ? -1.265 13.017 -9.719 1.00 82.81 116 MET A C 1
ATOM 934 O O . MET A 1 116 ? -0.815 11.876 -9.667 1.00 82.81 116 MET A O 1
ATOM 938 N N . LYS A 1 117 ? -0.606 14.056 -9.188 1.00 84.50 117 LYS A N 1
ATOM 939 C CA . LYS A 1 117 ? 0.654 13.878 -8.453 1.00 84.50 117 LYS A CA 1
ATOM 940 C C . LYS A 1 117 ? 0.468 13.015 -7.200 1.00 84.50 117 LYS A C 1
ATOM 942 O O . LYS A 1 117 ? 1.279 12.125 -6.969 1.00 84.50 117 LYS A O 1
ATOM 947 N N . LEU A 1 118 ? -0.585 13.274 -6.418 1.00 88.31 118 LEU A N 1
ATOM 948 C CA . LEU A 1 118 ? -0.920 12.459 -5.244 1.00 88.31 118 LEU A CA 1
ATOM 949 C C . LEU A 1 118 ? -1.254 11.023 -5.653 1.00 88.31 118 LEU A C 1
ATOM 951 O O . LEU A 1 118 ? -0.666 10.102 -5.112 1.00 88.31 118 LEU A O 1
ATOM 955 N N . PHE A 1 119 ? -2.079 10.840 -6.684 1.00 89.69 119 PHE A N 1
ATOM 956 C CA . PHE A 1 119 ? -2.412 9.518 -7.210 1.00 89.69 119 PHE A 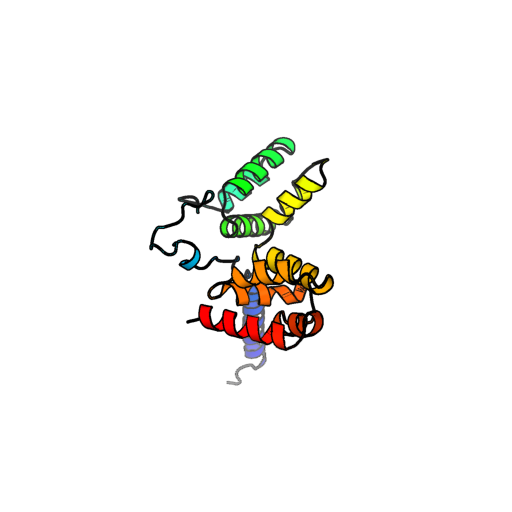CA 1
ATOM 957 C C . PHE A 1 119 ? -1.167 8.701 -7.578 1.00 89.69 119 PHE A C 1
ATOM 959 O O . PHE A 1 119 ? -1.040 7.554 -7.164 1.00 89.69 119 PHE A O 1
ATOM 966 N N . ILE A 1 120 ? -0.219 9.281 -8.319 1.00 89.69 120 ILE A N 1
ATOM 967 C CA . ILE A 1 120 ? 1.010 8.564 -8.681 1.00 89.69 120 ILE A CA 1
ATOM 968 C C . ILE A 1 120 ? 1.863 8.264 -7.445 1.00 89.69 120 ILE A C 1
ATOM 970 O O . ILE A 1 120 ? 2.401 7.162 -7.324 1.00 89.69 120 ILE A O 1
ATOM 974 N N . GLN A 1 121 ? 1.991 9.227 -6.530 1.00 90.94 121 GLN A N 1
ATOM 975 C CA . GLN A 1 121 ? 2.709 9.017 -5.279 1.00 90.94 121 GLN A CA 1
ATOM 976 C C . GLN A 1 121 ? 2.106 7.852 -4.489 1.00 90.94 121 GLN A C 1
ATOM 978 O O . GLN A 1 121 ? 2.848 6.969 -4.061 1.00 90.94 121 GLN A O 1
ATOM 983 N N . ASP A 1 122 ? 0.783 7.806 -4.358 1.00 93.75 122 ASP A N 1
ATOM 984 C CA . ASP A 1 122 ? 0.084 6.741 -3.648 1.00 93.75 122 ASP A CA 1
ATOM 985 C C . ASP A 1 122 ? 0.272 5.402 -4.372 1.00 93.75 122 ASP A C 1
ATOM 987 O O . ASP A 1 122 ? 0.626 4.402 -3.756 1.00 93.75 122 ASP A O 1
ATOM 991 N N . MET A 1 123 ? 0.187 5.377 -5.704 1.00 93.88 123 MET A N 1
ATOM 992 C CA . MET A 1 123 ? 0.430 4.162 -6.488 1.00 93.88 123 MET A CA 1
ATOM 993 C C . MET A 1 123 ? 1.852 3.607 -6.314 1.00 93.88 123 MET A C 1
ATOM 995 O O . MET A 1 123 ? 2.032 2.387 -6.337 1.00 93.88 123 MET A O 1
ATOM 999 N N . LEU A 1 124 ? 2.851 4.471 -6.123 1.00 92.94 124 LEU A N 1
ATOM 1000 C CA . LEU A 1 124 ? 4.241 4.092 -5.849 1.00 92.94 124 LEU A CA 1
ATOM 1001 C C . LEU A 1 124 ? 4.504 3.753 -4.375 1.00 92.94 124 LEU A C 1
ATOM 1003 O O . LEU A 1 124 ? 5.557 3.200 -4.062 1.00 92.94 124 LEU A O 1
ATOM 1007 N N . THR A 1 125 ? 3.580 4.071 -3.475 1.00 93.31 125 THR A N 1
ATOM 1008 C CA . THR A 1 125 ? 3.729 3.829 -2.039 1.00 93.31 125 THR A CA 1
ATOM 1009 C C . THR A 1 125 ? 3.295 2.405 -1.698 1.00 93.31 125 THR A C 1
ATOM 1011 O O . THR A 1 125 ? 2.389 1.841 -2.320 1.00 93.31 125 THR A O 1
ATOM 1014 N N . ASP A 1 126 ? 3.976 1.782 -0.738 1.00 95.06 126 ASP A N 1
ATOM 1015 C CA . ASP A 1 126 ? 3.577 0.464 -0.256 1.00 95.06 126 ASP A CA 1
ATOM 1016 C C . ASP A 1 126 ? 2.184 0.535 0.383 1.00 95.06 126 ASP A C 1
ATOM 1018 O O . ASP A 1 126 ? 1.859 1.480 1.109 1.00 95.06 126 ASP A O 1
ATOM 1022 N N . THR A 1 127 ? 1.350 -0.465 0.107 1.00 96.31 127 THR A N 1
ATOM 1023 C CA . THR A 1 127 ? -0.046 -0.462 0.568 1.00 96.31 127 THR A CA 1
ATOM 1024 C C . THR A 1 127 ? -0.133 -0.391 2.095 1.00 96.31 127 THR A C 1
ATOM 1026 O O . THR A 1 127 ? -1.022 0.282 2.615 1.00 96.31 127 THR A O 1
ATOM 1029 N N . SER A 1 128 ? 0.812 -1.000 2.825 1.00 95.94 128 SER A N 1
ATOM 1030 C CA . SER A 1 128 ? 0.821 -0.946 4.290 1.00 95.94 128 SER A CA 1
ATOM 1031 C C . SER A 1 128 ? 0.995 0.481 4.817 1.00 95.94 128 SER A C 1
ATOM 1033 O O . SER A 1 128 ? 0.332 0.868 5.778 1.00 95.94 128 SER A O 1
ATOM 1035 N N . MET A 1 129 ? 1.825 1.292 4.151 1.00 95.88 129 MET A N 1
ATOM 1036 C CA . MET A 1 129 ? 2.046 2.692 4.514 1.00 95.88 129 MET A CA 1
ATOM 1037 C C . MET A 1 129 ? 0.808 3.547 4.237 1.00 95.88 129 MET A C 1
ATOM 1039 O O . MET A 1 129 ? 0.445 4.370 5.075 1.00 95.88 129 MET A O 1
ATOM 1043 N N . LEU A 1 130 ? 0.131 3.328 3.103 1.00 96.56 130 LEU A N 1
ATOM 1044 C CA . LEU A 1 130 ? -1.119 4.029 2.783 1.00 96.56 130 LEU A CA 1
ATOM 1045 C C . LEU A 1 130 ? -2.209 3.733 3.816 1.00 96.56 130 LEU A C 1
ATOM 1047 O O . LEU A 1 130 ? -2.835 4.650 4.340 1.00 96.56 130 LEU A O 1
ATOM 1051 N N . LEU A 1 131 ? -2.402 2.453 4.143 1.00 97.69 131 LEU A N 1
ATOM 1052 C CA . LEU A 1 131 ? -3.392 2.023 5.130 1.00 97.69 131 LEU A CA 1
ATOM 1053 C C . LEU A 1 131 ? -3.067 2.563 6.527 1.00 97.69 131 LEU A C 1
ATOM 1055 O O . LEU A 1 131 ? -3.968 3.008 7.235 1.00 97.69 131 LEU A O 1
ATOM 1059 N N . ALA A 1 132 ? -1.790 2.569 6.916 1.00 97.56 132 ALA A N 1
ATOM 1060 C CA . ALA A 1 132 ? -1.344 3.130 8.185 1.00 97.56 132 ALA A CA 1
ATOM 1061 C C . ALA A 1 132 ? -1.597 4.645 8.283 1.00 97.56 132 ALA A C 1
ATOM 1063 O O . ALA A 1 132 ? -2.065 5.123 9.321 1.00 97.56 132 ALA A O 1
ATOM 1064 N N . ASP A 1 133 ? -1.323 5.399 7.215 1.00 97.56 133 ASP A N 1
ATOM 1065 C CA . ASP A 1 133 ? -1.598 6.837 7.163 1.00 97.56 133 ASP A CA 1
ATOM 1066 C C . ASP A 1 133 ? -3.104 7.120 7.270 1.00 97.56 133 ASP A C 1
ATOM 1068 O O . ASP A 1 133 ? -3.530 7.922 8.105 1.00 97.56 133 ASP A O 1
ATOM 1072 N N . GLU A 1 134 ? -3.925 6.412 6.487 1.00 98.00 134 GLU A N 1
ATOM 1073 C CA . GLU A 1 134 ? -5.385 6.557 6.513 1.00 98.00 134 GLU A CA 1
ATOM 1074 C C . GLU A 1 134 ? -5.983 6.171 7.872 1.00 98.00 134 GLU A C 1
ATOM 1076 O O . GLU A 1 134 ? -6.800 6.919 8.413 1.00 98.00 134 GLU A O 1
ATOM 1081 N N . LEU A 1 135 ? -5.513 5.087 8.500 1.00 97.94 135 LEU A N 1
ATOM 1082 C CA .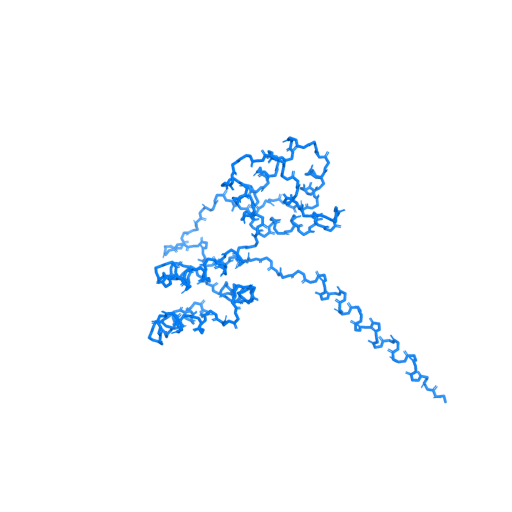 LEU A 1 135 ? -5.908 4.729 9.866 1.00 97.94 135 LEU A CA 1
ATOM 1083 C C . LEU A 1 135 ? -5.553 5.832 10.867 1.00 97.94 135 LEU A C 1
ATOM 1085 O O . LEU A 1 135 ? -6.375 6.196 11.707 1.00 97.94 135 LEU A O 1
ATOM 1089 N N . ASN A 1 136 ? -4.345 6.394 10.792 1.00 98.06 136 ASN A N 1
ATOM 1090 C CA . ASN A 1 136 ? -3.930 7.473 11.687 1.00 98.06 136 ASN A CA 1
ATOM 1091 C C . ASN A 1 136 ? -4.777 8.738 11.502 1.00 98.06 136 ASN A C 1
ATOM 1093 O O . ASN A 1 136 ? -5.181 9.352 12.492 1.00 98.06 136 ASN A O 1
ATOM 1097 N N . LYS A 1 137 ? -5.064 9.127 10.254 1.00 97.94 137 LYS A N 1
ATOM 1098 C CA . LYS A 1 137 ? -5.952 10.260 9.957 1.00 97.94 137 LYS A CA 1
ATOM 1099 C C . LYS A 1 137 ? -7.347 10.015 10.525 1.00 97.94 137 LYS A C 1
ATOM 1101 O O . LYS A 1 137 ? -7.839 10.864 11.264 1.00 97.94 137 LYS A O 1
ATOM 1106 N N . ALA A 1 138 ? -7.924 8.846 10.252 1.00 98.19 138 ALA A N 1
ATOM 1107 C CA . ALA A 1 138 ? -9.253 8.468 10.715 1.00 98.19 138 ALA A CA 1
ATOM 1108 C C . ALA A 1 138 ? -9.356 8.485 12.247 1.00 98.19 138 ALA A C 1
ATOM 1110 O O . ALA A 1 138 ? -10.301 9.040 12.805 1.00 98.19 138 ALA A O 1
ATOM 1111 N N . MET A 1 139 ? -8.358 7.949 12.953 1.00 97.12 139 MET A N 1
ATOM 1112 C CA . MET A 1 139 ? -8.336 7.954 14.419 1.00 97.12 139 MET A CA 1
ATOM 1113 C C . MET A 1 139 ? -8.214 9.366 15.004 1.00 97.12 139 MET A C 1
ATOM 1115 O O . MET A 1 139 ? -8.900 9.675 15.980 1.00 97.12 139 MET A O 1
ATOM 1119 N N . LYS A 1 140 ? -7.418 10.249 14.382 1.00 96.38 140 LYS A N 1
ATOM 1120 C CA . LYS A 1 140 ? -7.298 11.663 14.785 1.00 96.38 140 LYS A CA 1
ATOM 1121 C C . LYS A 1 140 ? -8.593 12.443 14.590 1.00 96.38 140 LYS A C 1
ATOM 1123 O O . LYS A 1 140 ? -8.888 13.338 15.378 1.00 96.38 140 LYS A O 1
ATOM 1128 N N . THR A 1 141 ? -9.364 12.114 13.558 1.00 97.12 141 THR A N 1
ATOM 1129 C CA . THR A 1 141 ? -10.671 12.729 13.296 1.00 97.12 141 THR A CA 1
ATOM 1130 C C . THR A 1 141 ? -11.829 11.979 13.951 1.00 97.12 141 THR A C 1
ATOM 1132 O O . THR A 1 141 ? -12.975 12.374 13.761 1.00 97.12 141 THR A O 1
ATOM 1135 N N . SER A 1 142 ? -11.551 10.926 14.733 1.00 95.69 142 SER A N 1
ATOM 1136 C CA . SER A 1 142 ? -12.566 10.046 15.332 1.00 95.69 142 SER A CA 1
ATOM 1137 C C . SER A 1 142 ? -13.572 9.494 14.306 1.00 95.69 142 SER A C 1
ATOM 1139 O O . SER A 1 142 ? -14.758 9.334 14.597 1.00 95.69 142 SER A O 1
ATOM 1141 N N . ASP A 1 143 ? -13.101 9.182 13.098 1.00 98.00 143 ASP A N 1
ATOM 1142 C CA . ASP A 1 143 ? -13.892 8.548 12.044 1.00 98.00 143 ASP A CA 1
ATOM 1143 C C . ASP A 1 143 ? -13.916 7.026 12.244 1.00 98.00 143 ASP A C 1
ATOM 1145 O O . ASP A 1 143 ? -13.096 6.273 11.712 1.00 98.00 143 ASP A O 1
ATOM 1149 N N . LEU A 1 144 ? -14.871 6.568 13.054 1.00 96.88 144 LEU A N 1
ATOM 1150 C CA . LEU A 1 144 ? -15.045 5.146 13.340 1.00 96.88 144 LEU A CA 1
ATOM 1151 C C . LEU A 1 144 ? -15.413 4.339 12.085 1.00 96.88 144 LEU A C 1
ATOM 1153 O O . LEU A 1 144 ? -15.061 3.162 11.992 1.00 96.88 144 LEU A O 1
ATOM 1157 N N . GLN A 1 145 ? -16.113 4.944 11.122 1.00 97.19 145 GLN A N 1
ATOM 1158 C CA . GLN A 1 145 ? -16.557 4.250 9.915 1.00 97.19 145 GLN A CA 1
ATOM 1159 C C . GLN A 1 145 ? -15.364 3.893 9.026 1.00 97.19 145 GLN A C 1
ATOM 1161 O O . GLN A 1 145 ? -15.265 2.750 8.569 1.00 97.19 145 GLN A O 1
ATOM 1166 N N . LEU A 1 146 ? -14.442 4.834 8.817 1.00 97.62 146 LEU A N 1
ATOM 1167 C CA . LEU A 1 146 ? -13.230 4.586 8.041 1.00 97.62 146 LEU A CA 1
ATOM 1168 C C . LEU A 1 146 ? -12.301 3.591 8.751 1.00 97.62 146 LEU A C 1
ATOM 1170 O O . LEU A 1 146 ? -11.837 2.644 8.117 1.00 97.62 146 LEU A O 1
ATOM 1174 N N . VAL A 1 147 ? -12.110 3.728 10.071 1.00 97.38 147 VAL A N 1
ATOM 1175 C CA . VAL A 1 147 ? -11.337 2.751 10.865 1.00 97.38 147 VAL A CA 1
ATOM 1176 C C . VAL A 1 147 ? -11.923 1.347 10.727 1.00 97.38 147 VAL A C 1
ATOM 1178 O O . VAL A 1 147 ? -11.185 0.401 10.457 1.00 97.38 147 VAL A O 1
ATOM 1181 N N . THR A 1 148 ? -13.247 1.212 10.849 1.00 96.06 148 THR A N 1
ATOM 1182 C CA . THR A 1 148 ? -13.936 -0.074 10.670 1.00 96.06 148 THR A CA 1
ATOM 1183 C C . THR A 1 148 ? -13.682 -0.625 9.275 1.00 96.06 148 THR A C 1
ATOM 1185 O O . THR A 1 148 ? -13.259 -1.765 9.152 1.00 96.06 148 THR A O 1
ATOM 1188 N N . SER A 1 149 ? -13.898 0.185 8.236 1.00 96.25 149 SER A N 1
ATOM 1189 C CA . SER A 1 149 ? -13.786 -0.241 6.834 1.00 96.25 149 SER A CA 1
ATOM 1190 C C . SER A 1 149 ? -12.393 -0.768 6.491 1.00 96.25 149 SER A C 1
ATOM 1192 O O . SER A 1 149 ? -12.278 -1.728 5.737 1.00 96.25 149 SER A O 1
ATOM 1194 N N . ILE A 1 150 ? -11.347 -0.174 7.069 1.00 95.94 150 ILE A N 1
ATOM 1195 C CA . ILE A 1 150 ? -9.971 -0.637 6.880 1.00 95.94 150 ILE A CA 1
ATOM 1196 C C . ILE A 1 150 ? -9.717 -1.930 7.669 1.00 95.94 150 ILE A C 1
ATOM 1198 O O . ILE A 1 150 ? -9.272 -2.919 7.094 1.00 95.94 150 ILE A O 1
ATOM 1202 N N . LEU A 1 151 ? -10.021 -1.956 8.972 1.00 94.81 151 LEU A N 1
ATOM 1203 C CA . LEU A 1 151 ? -9.699 -3.109 9.825 1.00 94.81 151 LEU A CA 1
ATOM 1204 C C . LEU A 1 151 ? -10.474 -4.373 9.439 1.00 94.81 151 LEU A C 1
ATOM 1206 O O . LEU A 1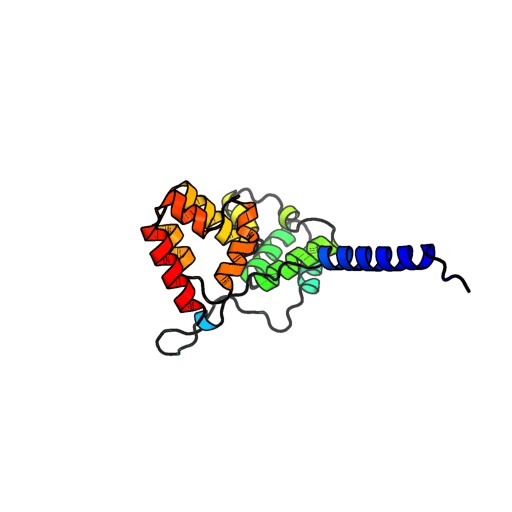 151 ? -9.939 -5.476 9.549 1.00 94.81 151 LEU A O 1
ATOM 1210 N N . ILE A 1 152 ? -11.716 -4.237 8.964 1.00 92.12 152 ILE A N 1
ATOM 1211 C CA . ILE A 1 152 ? -12.492 -5.398 8.513 1.00 92.12 152 ILE A CA 1
ATOM 1212 C C . ILE A 1 152 ? -11.974 -5.995 7.203 1.00 92.12 152 ILE A C 1
ATOM 1214 O O . ILE A 1 152 ? -12.334 -7.132 6.906 1.00 92.12 152 ILE A O 1
ATOM 1218 N N . ASP A 1 153 ? -11.139 -5.285 6.439 1.00 92.25 153 ASP A N 1
ATOM 1219 C CA . ASP A 1 153 ? -10.518 -5.814 5.216 1.00 92.25 153 ASP A CA 1
ATOM 1220 C C . ASP A 1 153 ? -9.205 -6.557 5.503 1.00 92.25 153 ASP A C 1
ATOM 1222 O O . ASP A 1 153 ? -8.684 -7.228 4.623 1.00 92.25 153 ASP A O 1
ATOM 1226 N N . PHE A 1 154 ? -8.666 -6.495 6.725 1.00 93.12 154 PHE A N 1
ATOM 1227 C CA . PHE A 1 154 ? -7.425 -7.204 7.052 1.00 93.12 154 PHE A CA 1
ATOM 1228 C C . PHE A 1 154 ? -7.670 -8.676 7.343 1.00 93.12 154 PHE A C 1
ATOM 1230 O O . PHE A 1 154 ? -8.621 -9.011 8.046 1.00 93.12 154 PHE A O 1
ATOM 1237 N N . TRP A 1 155 ? -6.796 -9.541 6.837 1.00 90.19 155 TRP A N 1
ATOM 1238 C CA . TRP A 1 155 ? -6.796 -10.986 7.046 1.00 90.19 155 TRP A CA 1
ATOM 1239 C C . TRP A 1 155 ? -5.372 -11.535 7.170 1.00 90.19 155 TRP A C 1
ATOM 1241 O O . TRP A 1 155 ? -4.465 -11.089 6.463 1.00 90.19 155 TRP A O 1
ATOM 1251 N N . GLY A 1 156 ? -5.178 -12.545 8.024 1.00 87.56 156 GLY A N 1
ATOM 1252 C CA . GLY A 1 156 ? -3.855 -13.119 8.279 1.00 87.56 156 GLY A CA 1
ATOM 1253 C C . GLY A 1 156 ? -2.851 -12.047 8.721 1.00 87.56 156 GLY A C 1
ATOM 1254 O O . GLY A 1 156 ? -3.155 -11.212 9.569 1.00 87.56 156 GLY A O 1
ATOM 1255 N N . ASP A 1 157 ? -1.675 -12.018 8.093 1.00 89.88 157 ASP A N 1
ATOM 1256 C CA . ASP A 1 157 ? -0.583 -11.109 8.469 1.00 89.88 157 ASP A CA 1
ATOM 1257 C C . ASP A 1 157 ? -0.775 -9.644 8.029 1.00 89.88 157 ASP A C 1
ATOM 1259 O O . ASP A 1 157 ? 0.091 -8.807 8.286 1.00 89.88 157 ASP A O 1
ATOM 1263 N N . GLU A 1 158 ? -1.863 -9.289 7.340 1.00 93.88 158 GLU A N 1
ATOM 1264 C CA . GLU A 1 158 ? -2.080 -7.923 6.829 1.00 93.88 158 GLU A CA 1
ATOM 1265 C C . GLU A 1 158 ? -2.117 -6.871 7.946 1.00 93.88 158 GLU A C 1
ATOM 1267 O O . GLU A 1 158 ? -1.499 -5.814 7.802 1.00 93.88 158 GLU A O 1
ATOM 1272 N N . PHE A 1 159 ? -2.753 -7.177 9.085 1.00 94.06 159 PHE A N 1
ATOM 1273 C CA . PHE A 1 159 ? -2.749 -6.281 10.248 1.00 94.06 159 PHE A CA 1
ATOM 1274 C C . PHE A 1 159 ? -1.320 -6.035 10.745 1.00 94.06 159 PHE A C 1
ATOM 1276 O O . PHE A 1 159 ? -0.915 -4.889 10.929 1.00 94.06 159 PHE A O 1
ATOM 1283 N N . ASN A 1 160 ? -0.533 -7.102 10.905 1.00 91.81 160 ASN A N 1
ATOM 1284 C CA . ASN A 1 160 ? 0.841 -7.023 11.403 1.00 91.81 160 ASN A CA 1
ATOM 1285 C C . ASN A 1 160 ? 1.753 -6.238 10.450 1.00 91.81 160 ASN A C 1
ATOM 1287 O O . ASN A 1 160 ? 2.595 -5.456 10.899 1.00 91.81 160 ASN A O 1
ATOM 1291 N N . GLN A 1 161 ? 1.558 -6.396 9.138 1.00 93.44 161 GLN A N 1
ATOM 1292 C CA . GLN A 1 161 ? 2.269 -5.616 8.124 1.00 93.44 161 GLN A CA 1
ATOM 1293 C C . GLN A 1 161 ? 1.990 -4.112 8.289 1.00 93.44 161 GLN A C 1
ATOM 1295 O O . GLN A 1 161 ? 2.934 -3.323 8.342 1.00 93.44 161 GLN A O 1
ATOM 1300 N N . VAL A 1 162 ? 0.722 -3.719 8.455 1.00 95.50 162 VAL A N 1
ATOM 1301 C CA . VAL A 1 162 ? 0.317 -2.314 8.650 1.00 95.50 162 VAL A CA 1
ATOM 1302 C C . VAL A 1 162 ? 0.780 -1.767 10.007 1.00 95.50 162 VAL A C 1
ATOM 1304 O O . VAL A 1 162 ? 1.357 -0.681 10.065 1.00 95.50 162 VAL A O 1
ATOM 1307 N N . GLU A 1 163 ? 0.610 -2.523 11.093 1.00 94.00 163 GLU A N 1
ATOM 1308 C CA . GLU A 1 163 ? 1.067 -2.148 12.441 1.00 94.00 163 GLU A CA 1
ATOM 1309 C C . GLU A 1 163 ? 2.582 -1.877 12.463 1.00 94.00 163 GLU A C 1
ATOM 1311 O O . GLU A 1 163 ? 3.035 -0.902 13.066 1.00 94.00 163 GLU A O 1
ATOM 1316 N N . SER A 1 164 ? 3.378 -2.678 11.743 1.00 92.06 164 SER A N 1
ATOM 1317 C CA . SER A 1 164 ? 4.842 -2.538 11.718 1.00 92.06 164 SER A CA 1
ATOM 1318 C C . SER A 1 164 ? 5.332 -1.186 11.170 1.00 92.06 164 SER A C 1
ATOM 1320 O O . SER A 1 164 ? 6.385 -0.680 11.589 1.00 92.06 164 SER A O 1
ATOM 1322 N N . VAL A 1 165 ? 4.558 -0.575 10.266 1.00 93.62 165 VAL A N 1
ATOM 1323 C CA . VAL A 1 165 ? 4.846 0.734 9.660 1.00 93.62 165 VAL A CA 1
ATOM 1324 C C . VAL A 1 165 ? 4.043 1.870 10.294 1.00 93.62 165 VAL A C 1
ATOM 1326 O O . VAL A 1 165 ? 4.391 3.036 10.112 1.00 93.62 165 VAL A O 1
ATOM 1329 N N . TYR A 1 166 ? 3.032 1.561 11.109 1.00 95.62 166 TYR A N 1
ATOM 1330 C CA . TYR A 1 166 ? 2.169 2.548 11.763 1.00 95.62 166 TYR A CA 1
ATOM 1331 C C . TYR A 1 166 ? 2.934 3.559 12.624 1.00 95.62 166 TYR A C 1
ATOM 1333 O O . TYR A 1 166 ? 2.579 4.739 12.680 1.00 95.62 166 TYR A O 1
ATOM 1341 N N . ARG A 1 167 ? 4.064 3.129 13.198 1.00 91.88 167 ARG A N 1
ATOM 1342 C CA . ARG A 1 167 ? 4.989 3.975 13.970 1.00 91.88 167 ARG A CA 1
ATOM 1343 C C . ARG A 1 167 ? 5.543 5.193 13.218 1.00 91.88 167 ARG A C 1
ATOM 1345 O O . ARG A 1 167 ? 6.072 6.109 13.837 1.00 91.88 167 ARG A O 1
ATOM 1352 N N . ILE A 1 168 ? 5.461 5.205 11.885 1.00 93.06 168 ILE A N 1
ATOM 1353 C CA . ILE A 1 168 ? 5.820 6.370 11.060 1.00 93.06 168 ILE A CA 1
ATOM 1354 C C . ILE A 1 168 ? 4.837 7.528 11.310 1.00 93.06 168 ILE A C 1
ATOM 1356 O O . ILE A 1 168 ? 5.210 8.697 11.213 1.00 93.06 168 ILE A O 1
ATOM 1360 N N . TYR A 1 169 ? 3.588 7.208 11.654 1.00 94.88 169 TYR A N 1
ATOM 1361 C CA . TYR A 1 169 ? 2.467 8.144 11.708 1.00 94.88 169 TYR A CA 1
ATOM 1362 C C . TYR A 1 169 ? 1.963 8.432 13.126 1.00 94.88 169 TYR A C 1
ATOM 1364 O O . TYR A 1 169 ? 1.322 9.470 13.344 1.00 94.88 169 TYR A O 1
ATOM 1372 N N . SER A 1 170 ? 2.232 7.525 14.067 1.00 95.12 170 SER A N 1
ATOM 1373 C CA . SER A 1 170 ? 1.826 7.609 15.470 1.00 95.12 170 SER A CA 1
ATOM 1374 C C . SER A 1 170 ? 2.883 6.996 16.391 1.00 95.12 170 SER A C 1
ATOM 1376 O O . SER A 1 170 ? 3.609 6.095 15.997 1.00 95.12 170 SER A O 1
ATOM 1378 N N . ASN A 1 171 ? 2.945 7.456 17.641 1.00 94.31 171 ASN A N 1
ATOM 1379 C CA . ASN A 1 171 ? 3.768 6.828 18.685 1.00 94.31 171 ASN A CA 1
ATOM 1380 C C . ASN A 1 171 ? 3.017 5.719 19.442 1.00 94.31 171 ASN A C 1
ATOM 1382 O O . ASN A 1 171 ? 3.582 5.072 20.321 1.00 94.31 171 ASN A O 1
ATOM 1386 N N . GLU A 1 172 ? 1.734 5.539 19.143 1.00 94.56 172 GLU A N 1
ATOM 1387 C CA . GLU A 1 172 ? 0.864 4.543 19.758 1.00 94.56 172 GLU A CA 1
ATOM 1388 C C . GLU A 1 172 ? 0.697 3.349 18.816 1.00 94.56 172 GLU A C 1
ATOM 1390 O O . GLU A 1 172 ? 0.723 3.518 17.597 1.00 94.56 172 GLU A O 1
ATOM 1395 N N . SER A 1 173 ? 0.476 2.153 19.370 1.00 95.75 173 SER A N 1
ATOM 1396 C CA . SER A 1 173 ? -0.011 1.026 18.566 1.00 95.75 173 SER A CA 1
ATOM 1397 C C . SER A 1 173 ? -1.422 1.305 18.052 1.00 95.75 173 SER A C 1
ATOM 1399 O O . SER A 1 173 ? -2.165 2.066 18.687 1.00 95.75 173 SER A O 1
ATOM 1401 N N . ILE A 1 174 ? -1.841 0.649 16.963 1.00 96.81 174 ILE A N 1
ATOM 1402 C CA . ILE A 1 174 ? -3.204 0.801 16.417 1.00 96.81 174 ILE A CA 1
ATOM 1403 C C . ILE A 1 174 ? -4.237 0.522 17.520 1.00 96.81 174 ILE A C 1
ATOM 1405 O O . ILE A 1 174 ? -5.176 1.295 17.714 1.00 96.81 174 ILE A O 1
ATOM 1409 N N . TRP A 1 175 ? -4.026 -0.519 18.332 1.00 95.69 175 TRP A N 1
ATOM 1410 C CA . TRP A 1 175 ? -4.933 -0.870 19.429 1.00 95.69 175 TRP A CA 1
ATOM 1411 C C . TRP A 1 175 ? -5.008 0.168 20.547 1.00 95.69 175 TRP A C 1
ATOM 1413 O O . TRP A 1 175 ? -6.076 0.359 21.138 1.00 95.69 175 TRP A O 1
ATOM 1423 N N . GLN A 1 176 ? -3.890 0.812 20.885 1.00 96.62 176 GLN A N 1
ATOM 1424 C CA . GLN A 1 176 ? -3.896 1.861 21.900 1.00 96.62 176 GLN A CA 1
ATOM 1425 C C . GLN A 1 176 ? -4.563 3.128 21.365 1.00 96.62 176 GLN A C 1
ATOM 1427 O O . GLN A 1 176 ? -5.369 3.730 22.074 1.00 96.62 176 GLN A O 1
ATOM 1432 N N . HIS A 1 177 ? -4.313 3.470 20.106 1.00 97.31 177 HIS A N 1
ATOM 1433 C CA . HIS A 1 177 ? -4.922 4.633 19.479 1.00 97.31 177 HIS A CA 1
ATOM 1434 C C . HIS A 1 177 ? -6.445 4.461 19.347 1.00 97.31 177 HIS A C 1
ATOM 1436 O O . HIS A 1 177 ? -7.194 5.366 19.703 1.00 97.31 177 HIS A O 1
ATOM 1442 N N . ILE A 1 178 ? -6.936 3.262 19.002 1.00 97.31 178 ILE A N 1
ATOM 1443 C CA . ILE A 1 178 ? -8.378 2.947 19.027 1.00 97.31 178 ILE A CA 1
ATOM 1444 C C . ILE A 1 178 ? -8.973 3.135 20.426 1.00 97.31 178 ILE A C 1
ATOM 1446 O O . ILE A 1 178 ? -10.052 3.710 20.557 1.00 97.31 178 ILE A O 1
ATOM 1450 N N . ASN A 1 179 ? -8.287 2.674 21.479 1.00 96.75 179 ASN A N 1
ATOM 1451 C CA . ASN A 1 179 ? -8.754 2.873 22.854 1.00 96.75 179 ASN A CA 1
ATOM 1452 C C . ASN A 1 179 ? -8.899 4.356 23.192 1.00 96.75 179 ASN A C 1
ATOM 1454 O O . ASN A 1 179 ? -9.878 4.759 23.813 1.00 96.75 179 ASN A O 1
ATOM 1458 N N . ASN A 1 180 ? -7.903 5.144 22.800 1.00 96.38 180 ASN A N 1
ATOM 1459 C CA . ASN A 1 180 ? -7.839 6.562 23.108 1.00 96.38 180 ASN A CA 1
ATOM 1460 C C . ASN A 1 180 ? -8.895 7.354 22.319 1.00 96.38 180 ASN A C 1
ATOM 1462 O O . ASN A 1 180 ? -9.510 8.257 22.883 1.00 96.38 180 ASN A O 1
ATOM 1466 N N . SER A 1 181 ? -9.149 6.987 21.059 1.00 96.25 181 SER A N 1
ATOM 1467 C CA . SER A 1 181 ? -10.115 7.674 20.193 1.00 96.25 181 SER A CA 1
ATOM 1468 C C . SER A 1 181 ? -11.568 7.230 20.406 1.00 96.25 181 SER A C 1
ATOM 1470 O O . SER A 1 181 ? -12.473 8.055 20.318 1.00 96.25 181 SER A O 1
ATOM 1472 N N . PHE A 1 182 ? -11.819 5.945 20.685 1.00 97.19 182 PHE A N 1
ATOM 1473 C CA . PHE A 1 182 ? -13.174 5.363 20.672 1.00 97.19 182 PHE A CA 1
ATOM 1474 C C . PHE A 1 182 ? -13.558 4.606 21.951 1.00 97.19 182 PHE A C 1
ATOM 1476 O O . PHE A 1 182 ? -14.706 4.184 22.107 1.00 97.19 182 PHE A O 1
ATOM 1483 N N . GLY A 1 183 ? -12.618 4.435 22.880 1.00 96.94 183 GLY A N 1
ATOM 1484 C CA . GLY A 1 183 ? -12.834 3.747 24.147 1.00 96.94 183 GLY A CA 1
ATOM 1485 C C . GLY A 1 183 ? -12.616 2.233 24.099 1.00 96.94 183 GLY A C 1
ATOM 1486 O O . GLY A 1 183 ? -12.538 1.587 23.050 1.00 96.94 183 GLY A O 1
ATOM 1487 N N . VAL A 1 184 ? -12.546 1.650 25.297 1.00 96.88 184 VAL A N 1
ATOM 1488 C CA . VAL A 1 184 ? -12.184 0.241 25.513 1.00 96.88 184 VAL A CA 1
ATOM 1489 C C . VAL A 1 184 ? -13.172 -0.746 24.889 1.00 96.88 184 VAL A C 1
ATOM 1491 O O . VAL A 1 184 ? -12.764 -1.794 24.398 1.00 96.88 184 VAL A O 1
ATOM 1494 N N . THR A 1 185 ? -14.466 -0.415 24.854 1.00 96.81 185 THR A N 1
ATOM 1495 C CA . THR A 1 185 ? -15.491 -1.294 24.271 1.00 96.81 185 THR A CA 1
ATOM 1496 C C . THR A 1 185 ? -15.261 -1.499 22.778 1.00 96.81 185 THR A C 1
ATOM 1498 O O . THR A 1 185 ? -15.289 -2.634 22.310 1.00 96.81 185 THR A O 1
ATOM 1501 N N . VAL A 1 186 ? -14.976 -0.421 22.042 1.00 95.94 186 VAL A N 1
ATOM 1502 C CA . VAL A 1 186 ? -14.711 -0.479 20.597 1.00 95.94 186 VAL A CA 1
ATOM 1503 C C . VAL A 1 186 ? -13.411 -1.227 20.317 1.00 95.94 186 VAL A C 1
ATOM 1505 O O . VAL A 1 186 ? -13.394 -2.113 19.464 1.00 95.94 186 VAL A O 1
ATOM 1508 N N . LYS A 1 187 ? -12.350 -0.947 21.088 1.00 96.19 187 LYS A N 1
ATOM 1509 C CA . LYS A 1 187 ? -11.099 -1.714 21.015 1.00 96.19 187 LYS A CA 1
ATOM 1510 C C . LYS A 1 187 ? -11.359 -3.213 21.151 1.00 96.19 187 LYS A C 1
ATOM 1512 O O . LYS A 1 187 ? -10.918 -3.978 20.303 1.00 96.19 187 LYS A O 1
ATOM 1517 N N . ASN A 1 188 ? -12.082 -3.624 22.192 1.00 94.88 188 ASN A N 1
ATOM 1518 C CA . ASN A 1 188 ? -12.318 -5.038 22.468 1.00 94.88 188 ASN A CA 1
ATOM 1519 C C . ASN A 1 188 ? -13.074 -5.730 21.325 1.00 94.88 188 ASN A C 1
ATOM 1521 O O . ASN A 1 188 ? -12.719 -6.851 20.972 1.00 94.88 188 ASN A O 1
ATOM 1525 N N . ILE A 1 189 ? -14.067 -5.064 20.722 1.00 94.00 189 ILE A N 1
ATOM 1526 C CA . ILE A 1 189 ? -14.804 -5.599 19.566 1.00 94.00 189 ILE A CA 1
ATOM 1527 C C . ILE A 1 189 ? -13.851 -5.866 18.395 1.00 94.00 189 ILE A C 1
ATOM 1529 O O . ILE A 1 189 ? -13.848 -6.969 17.850 1.00 94.00 189 ILE A O 1
ATOM 1533 N N . PHE A 1 190 ? -13.013 -4.892 18.031 1.00 92.94 190 PHE A N 1
ATOM 1534 C CA . PHE A 1 190 ? -12.082 -5.065 16.915 1.00 92.94 190 PHE A CA 1
ATOM 1535 C C . PHE A 1 190 ? -10.974 -6.074 17.208 1.00 92.94 190 PHE A C 1
ATOM 1537 O O . PHE A 1 190 ? -10.583 -6.820 16.316 1.00 92.94 190 PHE A O 1
ATOM 1544 N N . THR A 1 191 ? -10.483 -6.134 18.447 1.00 88.81 191 THR A N 1
ATOM 1545 C CA . THR A 1 191 ? -9.466 -7.116 18.830 1.00 88.81 191 THR A CA 1
ATOM 1546 C C . THR A 1 191 ? -10.000 -8.545 18.715 1.00 88.81 191 THR A C 1
ATOM 1548 O O . THR A 1 191 ? -9.312 -9.388 18.152 1.00 88.81 191 THR A O 1
ATOM 1551 N N . VAL A 1 192 ? -11.226 -8.819 19.182 1.00 85.81 192 VAL A N 1
ATOM 1552 C CA . VAL A 1 192 ? -11.858 -10.145 19.027 1.00 85.81 192 VAL A CA 1
ATOM 1553 C C . VAL A 1 192 ? -11.989 -10.510 17.549 1.00 85.81 192 VAL A C 1
ATOM 1555 O O . VAL A 1 192 ? -11.553 -11.581 17.144 1.00 85.81 192 VAL A O 1
ATOM 1558 N N . TYR A 1 193 ? -12.496 -9.583 16.738 1.00 82.06 193 TYR A N 1
ATOM 1559 C CA . TYR A 1 193 ? -12.651 -9.795 15.301 1.00 82.06 193 TYR A CA 1
ATOM 1560 C C . TYR A 1 193 ? -11.318 -10.075 14.583 1.00 82.06 193 TYR A C 1
ATOM 1562 O O . TYR A 1 193 ? -11.275 -10.866 13.646 1.00 82.06 193 TYR A O 1
ATOM 1570 N N . SER A 1 194 ? -10.224 -9.442 15.019 1.00 77.38 194 SER A N 1
ATOM 1571 C CA . SER A 1 194 ? -8.892 -9.677 14.451 1.00 77.38 194 SER A CA 1
ATOM 1572 C C . SER A 1 194 ? -8.382 -11.091 14.734 1.00 77.38 194 SER A C 1
ATOM 1574 O O . SER A 1 194 ? -7.803 -11.705 13.844 1.00 77.38 194 SER A O 1
ATOM 1576 N N . TYR A 1 195 ? -8.608 -11.623 15.940 1.00 73.00 195 TYR A N 1
ATOM 1577 C CA . TYR A 1 195 ? -8.169 -12.977 16.298 1.00 73.00 195 TYR A CA 1
ATOM 1578 C C . TYR A 1 195 ? -8.893 -14.061 15.499 1.00 73.00 195 TYR A C 1
ATOM 1580 O O . TYR A 1 195 ? -8.257 -15.022 15.074 1.00 73.00 195 TYR A O 1
ATOM 1588 N N . ASP A 1 196 ? -10.188 -13.878 15.226 1.00 63.06 196 ASP A N 1
ATOM 1589 C CA . ASP A 1 196 ? -10.973 -14.818 14.413 1.00 63.06 196 ASP A CA 1
ATOM 1590 C C . ASP A 1 196 ? -10.439 -14.950 12.972 1.00 63.06 196 ASP A C 1
ATOM 1592 O O . ASP A 1 196 ? -10.792 -15.887 12.260 1.00 63.06 196 ASP A O 1
ATOM 1596 N N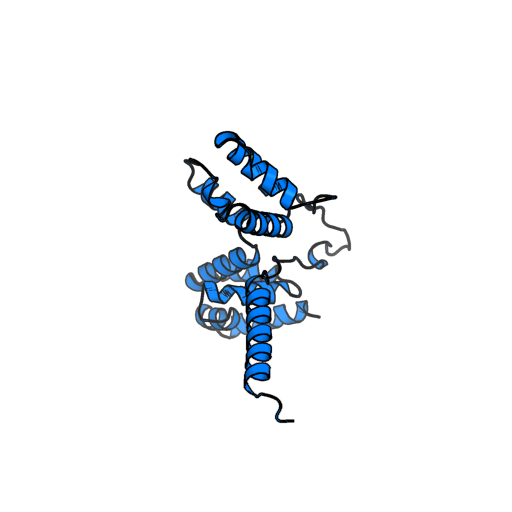 . LYS A 1 197 ? -9.590 -14.016 12.524 1.00 61.59 197 LYS A N 1
ATOM 1597 C CA . LYS A 1 197 ? -8.975 -14.025 11.190 1.00 61.59 197 LYS A CA 1
ATOM 1598 C C . LYS A 1 197 ? -7.558 -14.584 11.138 1.00 61.59 197 LYS A C 1
ATOM 1600 O O . LYS A 1 197 ? -7.013 -14.719 10.039 1.00 61.59 197 LYS A O 1
ATOM 1605 N N . GLU A 1 198 ? -6.955 -14.862 12.291 1.00 57.12 198 GLU A N 1
ATOM 1606 C CA . GLU A 1 198 ? -5.640 -15.507 12.395 1.00 57.12 198 GLU A CA 1
ATOM 1607 C C . GLU A 1 198 ? -5.744 -17.043 12.461 1.00 57.12 198 GLU A C 1
ATOM 1609 O O . GLU A 1 198 ? -4.752 -17.729 12.210 1.00 57.12 198 GLU A O 1
ATOM 1614 N N . THR A 1 199 ? -6.928 -17.578 12.781 1.00 48.62 199 THR A N 1
ATOM 1615 C CA . THR A 1 199 ? -7.246 -19.020 12.834 1.00 48.62 199 THR A CA 1
ATOM 1616 C C . THR A 1 199 ? -7.889 -19.527 11.555 1.00 48.62 199 THR A C 1
ATOM 1618 O O . THR A 1 199 ? -7.537 -20.651 11.133 1.00 48.62 199 THR A O 1
#

Sequence (199 aa):
MSFDSSVNVYYVLAEIIIMLLQLYDKQTPPFSRSTLHNINTEGILYEPTVVSSPGFSSENDVYKIGNMTRDEKNDKLLEVLLSRTNAERQSIVHNYQKLFNKSILLEISDINMRSMKLFIQDMLTDTSMLLADELNKAMKTSDLQLVTSILIDFWGDEFNQVESVYRIYSNESIWQHINNSFGVTVKNIFTVYSYDKET

pLDDT: mean 86.62, std 12.51, range [43.75, 98.19]

Foldseek 3Di:
DPPDVVVVVVVVVVVVVVVVVVVVVDDPQFQDADPVVQADPVRDGDDDPEDADVPDDLVVLLVVLVPDDLVVNQVSLVVCLNHHDLNSLQNNQVVNCVPVVDGSLVSNPDPVDPVVSVVSVCSSDGPLLVLLQQLLVCLVVLPVVSVCVSLLSDAACNLVSNQVNNVVRDVDGSLVSCCVRPNDVRSVVSVVVHVVRND

InterPro domains:
  IPR018502 Annexin repeat [PF00191] (73-108)
  IPR037104 Annexin superfamily [G3DSA:1.10.220.10] (65-110)
  IPR037104 Annexin superfamily [SSF47874] (17-191)

Secondary structure (DSSP, 8-state):
----HHHHHHHHHHHHHHHHHHHHS-PPPPP---GGGGB-TTSPBP--SS-PPTT--HHHHHHHHHTS-HHHHHHHHHHHHHHS-HHHHHHHHHHHHHHHSS-GGGG------HHHHHHHHHHHS-HHHHHHHHHHHHHHTT-HHHHHHHHTT--TTHHHHHHHHHTTT-SS-HHHHHHHHH-HHHHHHHHHHHHTTT-

Organism: Schistosoma japonicum (NCBI:txid6182)

Radius of gyration: 21.61 Å; chains: 1; bounding box: 70×41×48 Å